Protein AF-A0A2H1J830-F1 (afdb_monomer)

Structure (mmCIF, N/CA/C/O backbone):
data_AF-A0A2H1J830-F1
#
_entry.id   AF-A0A2H1J830-F1
#
loop_
_atom_site.group_PDB
_atom_site.id
_atom_site.type_symbol
_atom_site.label_atom_id
_atom_site.label_alt_id
_atom_site.label_comp_id
_atom_site.label_asym_id
_atom_site.label_entity_id
_atom_site.label_seq_id
_atom_site.pdbx_PDB_ins_code
_atom_site.Cartn_x
_atom_site.Cartn_y
_atom_site.Cartn_z
_atom_site.occupancy
_atom_site.B_iso_or_equiv
_atom_site.auth_seq_id
_atom_site.auth_comp_id
_atom_site.auth_asym_id
_atom_site.auth_atom_id
_atom_site.pdbx_PDB_model_num
ATOM 1 N N . MET A 1 1 ? -60.903 38.587 -33.618 1.00 48.78 1 MET A N 1
ATOM 2 C CA . MET A 1 1 ? -59.742 38.042 -34.354 1.00 48.78 1 MET A CA 1
ATOM 3 C C . MET A 1 1 ? -58.630 37.783 -33.353 1.00 48.78 1 MET A C 1
ATOM 5 O O . MET A 1 1 ? -57.903 38.693 -32.991 1.00 48.78 1 MET A O 1
ATOM 9 N N . SER A 1 2 ? -58.597 36.567 -32.819 1.00 48.50 2 SER A N 1
ATOM 10 C CA . SER A 1 2 ? -57.636 36.080 -31.831 1.00 48.50 2 SER A CA 1
ATOM 11 C C . SER A 1 2 ? -56.637 35.179 -32.550 1.00 48.50 2 SER A C 1
ATOM 13 O O . SER A 1 2 ? -56.904 34.003 -32.787 1.00 48.50 2 SER A O 1
ATOM 15 N N . THR A 1 3 ? -55.502 35.742 -32.954 1.00 53.22 3 THR A N 1
ATOM 16 C CA . THR A 1 3 ? -54.427 34.971 -33.580 1.00 53.22 3 THR A CA 1
ATOM 17 C C . THR A 1 3 ? -53.672 34.229 -32.483 1.00 53.22 3 THR A C 1
ATOM 19 O O . THR A 1 3 ? -52.962 34.834 -31.683 1.00 53.22 3 THR A O 1
ATOM 22 N N . GLN A 1 4 ? -53.879 32.914 -32.415 1.00 56.53 4 GLN A N 1
ATOM 23 C CA . GLN A 1 4 ? -53.114 32.015 -31.563 1.00 56.53 4 GLN A CA 1
ATOM 24 C C . GLN A 1 4 ? -51.634 32.063 -31.945 1.00 56.53 4 GLN A C 1
ATOM 26 O O . GLN A 1 4 ? -51.225 31.560 -32.989 1.00 56.53 4 GLN A O 1
ATOM 31 N N . GLN A 1 5 ? -50.829 32.652 -31.070 1.00 60.09 5 GLN A N 1
ATOM 32 C CA . GLN A 1 5 ? -49.380 32.612 -31.142 1.00 60.09 5 GLN A CA 1
ATOM 33 C C . GLN A 1 5 ? -48.922 31.271 -30.553 1.00 60.09 5 GLN A C 1
ATOM 35 O O . GLN A 1 5 ? -48.669 31.146 -29.357 1.00 60.09 5 GLN A O 1
ATOM 40 N N . GLN A 1 6 ? -48.900 30.236 -31.398 1.00 58.84 6 GLN A N 1
ATOM 41 C CA . GLN A 1 6 ? -48.243 28.966 -31.101 1.00 58.84 6 GLN A CA 1
ATOM 42 C C . GLN A 1 6 ? -46.755 29.235 -30.855 1.00 58.84 6 GLN A C 1
ATOM 44 O O . GLN A 1 6 ? -45.995 29.491 -31.789 1.00 58.84 6 GL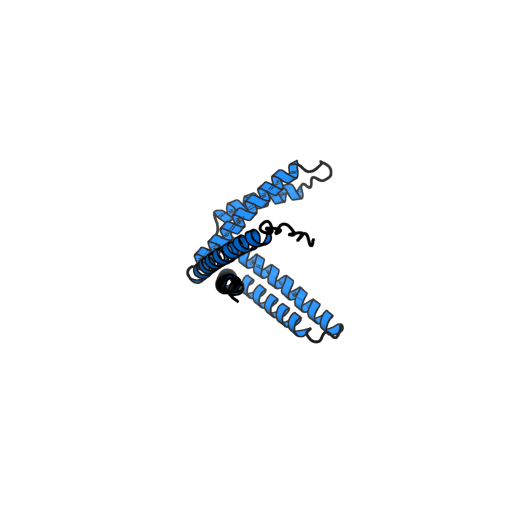N A O 1
ATOM 49 N N . SER A 1 7 ? -46.339 29.176 -29.591 1.00 62.81 7 SER A N 1
ATOM 50 C CA . SER A 1 7 ? -44.928 29.060 -29.231 1.00 62.81 7 SER A CA 1
ATOM 51 C C . SER A 1 7 ? -44.361 27.816 -29.928 1.00 62.81 7 SER A C 1
ATOM 53 O O . SER A 1 7 ? -44.904 26.726 -29.717 1.00 62.81 7 SER A O 1
ATOM 55 N N . PRO A 1 8 ? -43.309 27.940 -30.761 1.00 59.53 8 PRO A N 1
ATOM 56 C CA . PRO A 1 8 ? -42.671 26.787 -31.374 1.00 59.53 8 PRO A CA 1
ATOM 57 C C . PRO A 1 8 ? -42.219 25.873 -30.243 1.00 59.53 8 PRO A C 1
ATOM 59 O O . PRO A 1 8 ? -41.488 26.311 -29.352 1.00 59.53 8 PRO A O 1
ATOM 62 N N . GLY A 1 9 ? -42.706 24.632 -30.238 1.00 61.09 9 GLY A N 1
ATOM 63 C CA . GLY A 1 9 ? -42.293 23.643 -29.256 1.00 61.09 9 GLY A CA 1
ATOM 64 C C . GLY A 1 9 ? -40.774 23.565 -29.269 1.00 61.09 9 GLY A C 1
ATOM 65 O O . GLY A 1 9 ? -40.193 23.107 -30.252 1.00 61.09 9 GLY A O 1
ATOM 66 N N . LEU A 1 10 ? -40.135 24.048 -28.199 1.00 63.81 10 LEU A N 1
ATOM 67 C CA . LEU A 1 10 ? -38.728 23.786 -27.942 1.00 63.81 10 LEU A CA 1
ATOM 68 C C . LEU A 1 10 ? -38.603 22.271 -27.779 1.00 63.81 10 LEU A C 1
ATOM 70 O O . LEU A 1 10 ? -38.737 21.737 -26.679 1.00 63.81 10 LEU A O 1
ATOM 74 N N . GLY A 1 11 ? -38.381 21.570 -28.890 1.00 62.75 11 GLY A N 1
ATOM 75 C CA . GLY A 1 11 ? -37.832 20.228 -28.895 1.00 62.75 11 GLY A CA 1
ATOM 76 C C . GLY A 1 11 ? -36.469 20.332 -28.236 1.00 62.75 11 GLY A C 1
ATOM 77 O O . GLY A 1 11 ? -35.488 20.675 -28.891 1.00 62.75 11 GLY A O 1
ATOM 78 N N . ALA A 1 12 ? -36.445 20.164 -26.914 1.00 64.69 12 ALA A N 1
ATOM 79 C CA . ALA A 1 12 ? -35.250 20.287 -26.107 1.00 64.69 12 ALA A CA 1
ATOM 80 C C . ALA A 1 12 ? -34.194 19.351 -26.696 1.00 64.69 12 ALA A C 1
ATOM 82 O O . ALA A 1 12 ? -34.364 18.130 -26.682 1.00 64.69 12 ALA A O 1
ATOM 83 N N . ALA A 1 13 ? -33.129 19.929 -27.256 1.00 69.38 13 ALA A N 1
ATOM 84 C CA . ALA A 1 13 ? -31.962 19.162 -27.655 1.00 69.38 13 ALA A CA 1
ATOM 85 C C . ALA A 1 13 ? -31.572 18.264 -26.464 1.00 69.38 13 ALA A C 1
ATOM 87 O O . ALA A 1 13 ? -31.526 18.777 -25.339 1.00 69.38 13 ALA A O 1
ATOM 88 N N . PRO A 1 14 ? -31.352 16.949 -26.663 1.00 65.75 14 PRO A N 1
ATOM 89 C CA . PRO A 1 14 ? -31.083 16.028 -25.568 1.00 65.75 14 PRO A CA 1
ATOM 90 C C . PRO A 1 14 ? -29.958 16.580 -24.699 1.00 65.75 14 PRO A C 1
ATOM 92 O O . PRO A 1 14 ? -28.838 16.786 -25.171 1.00 65.75 14 PRO A O 1
ATOM 95 N N . LEU A 1 15 ? -30.270 16.880 -23.442 1.00 70.00 15 LEU A N 1
ATOM 96 C CA . LEU A 1 15 ? -29.319 17.532 -22.561 1.00 70.00 15 LEU A CA 1
ATOM 97 C C . LEU A 1 15 ? -28.141 16.567 -22.284 1.00 70.00 15 LEU A C 1
ATOM 99 O O . LEU A 1 15 ? -28.365 15.376 -22.038 1.00 70.00 15 LEU A O 1
ATOM 103 N N . PRO A 1 16 ? -26.877 17.039 -22.299 1.00 73.75 16 PRO A N 1
ATOM 104 C CA . PRO A 1 16 ? -25.679 16.188 -22.213 1.00 73.75 16 PRO A CA 1
ATOM 105 C C . PRO A 1 16 ? -25.591 15.244 -20.997 1.00 73.75 16 PRO A C 1
ATOM 107 O O . PRO A 1 16 ? -24.795 14.303 -21.005 1.00 73.75 16 PRO A O 1
ATOM 110 N N . TYR A 1 17 ? -26.407 15.441 -19.954 1.00 70.19 17 TYR A N 1
ATOM 111 C CA . TYR A 1 17 ? -26.414 14.593 -18.756 1.00 70.19 17 TYR A CA 1
ATOM 112 C C . TYR A 1 17 ? -26.837 13.139 -19.031 1.00 70.19 17 TYR A C 1
ATOM 114 O O . TYR A 1 17 ? -26.420 12.232 -18.308 1.00 70.19 17 TYR A O 1
ATOM 122 N N . ASP A 1 18 ? -27.633 12.877 -20.072 1.00 73.12 18 ASP A N 1
ATOM 123 C CA . ASP A 1 18 ? -28.115 11.523 -20.375 1.00 73.12 18 ASP A CA 1
ATOM 124 C C . ASP A 1 18 ? -27.007 10.609 -20.917 1.00 73.12 18 ASP A C 1
ATOM 126 O O . ASP A 1 18 ? -26.991 9.405 -20.638 1.00 73.12 18 ASP A O 1
ATOM 130 N N . GLN A 1 19 ? -26.061 11.187 -21.660 1.00 74.31 19 GLN A N 1
ATOM 131 C CA . GLN A 1 19 ? -24.865 10.503 -22.159 1.00 74.31 19 GLN A CA 1
ATOM 132 C C . GLN A 1 19 ? -23.916 10.181 -20.994 1.00 74.31 19 GLN A C 1
ATOM 134 O O . GLN A 1 19 ? -23.480 9.038 -20.843 1.00 74.31 19 GLN A O 1
ATOM 139 N N . LEU A 1 20 ? -23.688 11.157 -20.105 1.00 73.62 20 LEU A N 1
ATOM 140 C CA . LEU A 1 20 ? -22.841 11.009 -18.915 1.00 73.62 20 LEU A CA 1
ATOM 141 C C . LEU A 1 20 ? -23.379 9.939 -17.956 1.00 73.62 20 LEU A C 1
ATOM 143 O O . LEU A 1 20 ? -22.626 9.094 -17.476 1.00 73.62 20 LEU A O 1
ATOM 147 N N . ARG A 1 21 ? -24.699 9.900 -17.733 1.00 75.44 21 ARG A N 1
ATOM 148 C CA . ARG A 1 21 ? -25.339 8.905 -16.857 1.00 75.44 21 ARG A CA 1
ATOM 149 C C . ARG A 1 21 ? -25.277 7.485 -17.425 1.00 75.44 21 ARG A C 1
ATOM 151 O O . ARG A 1 21 ? -25.124 6.532 -16.662 1.00 75.44 21 ARG A O 1
ATOM 158 N N . LYS A 1 22 ? -25.400 7.311 -18.748 1.00 77.62 22 LYS A N 1
ATOM 159 C CA . LYS A 1 22 ? -25.246 5.995 -19.399 1.00 77.62 22 LYS A CA 1
ATOM 160 C C . LYS A 1 22 ? -23.805 5.494 -19.303 1.00 77.62 22 LYS A C 1
ATOM 162 O O . LYS A 1 22 ? -23.612 4.343 -18.922 1.00 77.62 22 LYS A O 1
ATOM 167 N N . GLY A 1 23 ? -22.826 6.357 -19.586 1.00 80.06 23 GLY A N 1
ATOM 168 C CA . GLY A 1 23 ? -21.402 6.037 -19.458 1.00 80.06 23 GLY A CA 1
ATOM 169 C C . GLY A 1 23 ? -21.024 5.656 -18.027 1.00 80.06 23 GLY A C 1
ATOM 170 O O . GLY A 1 23 ? -20.481 4.577 -17.808 1.00 80.06 23 GLY A O 1
ATOM 171 N N . ALA A 1 24 ? -21.422 6.475 -17.048 1.00 80.19 24 ALA A N 1
ATOM 172 C CA . ALA A 1 24 ? -21.185 6.209 -15.629 1.00 80.19 24 ALA A CA 1
ATOM 173 C C . ALA A 1 24 ? -21.819 4.889 -15.163 1.00 80.19 24 ALA A C 1
ATOM 175 O O . ALA A 1 24 ? -21.212 4.131 -14.414 1.00 80.19 24 ALA A O 1
ATOM 176 N N . ARG A 1 25 ? -23.026 4.565 -15.642 1.00 81.31 25 ARG A N 1
ATOM 177 C CA . ARG A 1 25 ? -23.685 3.292 -15.327 1.00 81.31 25 ARG A CA 1
ATOM 178 C C . ARG A 1 25 ? -22.918 2.091 -15.869 1.00 81.31 25 ARG A C 1
ATOM 180 O O . ARG A 1 25 ? -22.748 1.116 -15.143 1.00 81.31 25 ARG A O 1
ATOM 187 N N . THR A 1 26 ? -22.524 2.127 -17.139 1.00 84.69 26 THR A N 1
ATOM 188 C CA . THR A 1 26 ? -21.777 1.020 -17.746 1.00 84.69 26 THR A CA 1
ATOM 189 C C . THR A 1 26 ? -20.423 0.863 -17.067 1.00 84.69 26 THR A C 1
ATOM 191 O O . THR A 1 26 ? -20.050 -0.260 -16.746 1.00 84.69 26 THR A O 1
ATOM 194 N N . ALA A 1 27 ? -19.745 1.976 -16.771 1.00 86.31 27 ALA A N 1
ATOM 195 C CA . ALA A 1 27 ? -18.493 1.974 -16.027 1.00 86.31 27 ALA A CA 1
ATOM 196 C C . ALA A 1 27 ? -18.653 1.294 -14.661 1.00 86.31 27 ALA A C 1
ATOM 198 O O . ALA A 1 27 ? -17.907 0.370 -14.380 1.00 86.31 27 ALA A O 1
ATOM 199 N N . LEU A 1 28 ? -19.677 1.647 -13.874 1.00 84.06 28 LEU A N 1
ATOM 200 C CA . LEU A 1 28 ? -19.910 1.056 -12.548 1.00 84.06 28 LEU A CA 1
ATOM 201 C C . LEU A 1 28 ? -20.215 -0.446 -12.589 1.00 84.06 28 LEU A C 1
ATOM 203 O O . LEU A 1 28 ? -19.758 -1.193 -11.735 1.00 84.06 28 LEU A O 1
ATOM 207 N N . ILE A 1 29 ? -20.978 -0.917 -13.580 1.00 86.62 29 ILE A N 1
ATOM 208 C CA . ILE A 1 29 ? -21.272 -2.355 -13.695 1.00 86.62 29 ILE A CA 1
ATOM 209 C C . ILE A 1 29 ? -20.019 -3.127 -14.125 1.00 86.62 29 ILE A C 1
ATOM 211 O O . ILE A 1 29 ? -19.742 -4.188 -13.573 1.00 86.62 29 ILE A O 1
ATOM 215 N N . VAL A 1 30 ? -19.265 -2.610 -15.100 1.00 90.81 30 VAL A N 1
ATOM 216 C CA . VAL A 1 30 ? -18.024 -3.243 -15.568 1.00 90.81 30 VAL A CA 1
ATOM 217 C C . VAL A 1 30 ? -16.979 -3.248 -14.455 1.00 90.81 30 VAL A C 1
ATOM 219 O O . VAL A 1 30 ? -16.401 -4.296 -14.182 1.00 90.81 30 VAL A O 1
ATOM 222 N N . GLN A 1 31 ? -16.785 -2.115 -13.781 1.00 90.38 31 GLN A N 1
ATOM 223 C CA . GLN A 1 31 ? -15.874 -1.974 -12.648 1.00 90.38 31 GLN A CA 1
ATOM 224 C C . GLN A 1 31 ? -16.255 -2.933 -11.518 1.00 90.38 31 GLN A C 1
ATOM 226 O O . GLN A 1 31 ? -15.391 -3.675 -11.060 1.00 90.38 31 GLN A O 1
ATOM 231 N N . GLY A 1 32 ? -17.545 -3.046 -11.186 1.00 90.44 32 GLY A N 1
ATOM 232 C CA . GLY A 1 32 ? -17.989 -3.936 -10.119 1.00 90.44 32 GLY A CA 1
ATOM 233 C C . GLY A 1 32 ? -17.769 -5.414 -10.440 1.00 90.44 32 GLY A C 1
ATOM 234 O O . GLY A 1 32 ? -17.313 -6.174 -9.587 1.00 90.44 32 GLY A O 1
ATOM 235 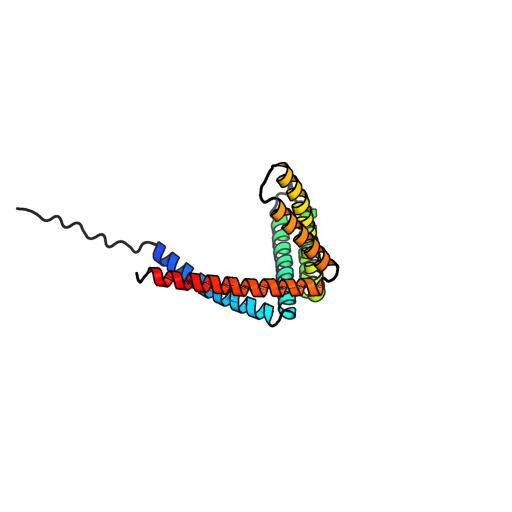N N . VAL A 1 33 ? -18.009 -5.830 -11.690 1.00 92.75 33 VAL A N 1
ATOM 236 C CA . VAL A 1 33 ? -17.698 -7.199 -12.139 1.00 92.75 33 VAL A CA 1
ATOM 237 C C . VAL A 1 33 ? -16.189 -7.454 -12.109 1.00 92.75 33 VAL A C 1
ATOM 239 O O . VAL A 1 33 ? -15.764 -8.487 -11.596 1.00 92.75 33 VAL A O 1
ATOM 242 N N . LEU A 1 34 ? -15.373 -6.523 -12.612 1.00 93.25 34 LEU A N 1
ATOM 243 C CA . LEU A 1 34 ? -13.911 -6.635 -12.568 1.00 93.25 34 LEU A CA 1
ATOM 244 C C . LEU A 1 34 ? -13.390 -6.715 -11.127 1.00 93.25 34 LEU A C 1
ATOM 246 O O . LEU A 1 34 ? -12.530 -7.546 -10.840 1.00 93.25 34 LEU A O 1
ATOM 250 N N . SER A 1 35 ? -13.931 -5.892 -10.228 1.00 89.81 35 SER A N 1
ATOM 251 C CA . SER A 1 35 ? -13.561 -5.848 -8.812 1.00 89.81 35 SER A CA 1
ATOM 252 C C . SER A 1 35 ? -13.906 -7.163 -8.106 1.00 89.81 35 SER A C 1
ATOM 254 O O . SER A 1 35 ? -13.058 -7.730 -7.420 1.00 89.81 35 SER A O 1
ATOM 256 N N . ILE A 1 36 ? -15.084 -7.744 -8.376 1.00 92.50 36 ILE A N 1
ATOM 257 C CA . ILE A 1 36 ? -15.449 -9.076 -7.864 1.00 92.50 36 ILE A CA 1
ATOM 258 C C . ILE A 1 36 ? -14.503 -10.151 -8.395 1.00 92.50 36 ILE A C 1
ATOM 260 O O . ILE A 1 36 ? -14.026 -10.969 -7.613 1.00 92.50 36 ILE A O 1
ATOM 264 N N . LEU A 1 37 ? -14.215 -10.170 -9.701 1.00 94.75 37 LEU A N 1
ATOM 265 C CA . LEU A 1 37 ? -13.312 -11.166 -10.286 1.00 94.75 37 LEU A CA 1
ATOM 266 C C . LEU A 1 37 ? -11.913 -11.081 -9.667 1.00 94.75 37 LEU A C 1
ATOM 268 O O . LEU A 1 37 ? -11.344 -12.109 -9.301 1.00 94.75 37 LEU A O 1
ATOM 272 N N . MET A 1 38 ? -11.387 -9.867 -9.493 1.00 91.56 38 MET A N 1
ATOM 273 C CA . MET A 1 38 ? -10.112 -9.638 -8.813 1.00 91.56 38 MET A CA 1
ATOM 274 C C . MET A 1 38 ? -10.162 -10.058 -7.343 1.00 91.56 38 MET A C 1
ATOM 276 O O . MET A 1 38 ? -9.253 -10.738 -6.870 1.00 91.56 38 MET A O 1
ATOM 280 N N . GLY A 1 39 ? -11.234 -9.721 -6.628 1.00 91.62 39 GLY A N 1
ATOM 281 C CA . GLY A 1 39 ? -11.411 -10.105 -5.234 1.00 91.62 39 GLY A CA 1
ATOM 282 C C . GLY A 1 39 ? -11.474 -11.622 -5.050 1.00 91.62 39 GLY A C 1
ATOM 283 O O . GLY A 1 39 ? -10.773 -12.176 -4.207 1.00 91.62 39 GLY A O 1
ATOM 284 N N . VAL A 1 40 ? -12.229 -12.320 -5.900 1.00 94.62 40 VAL A N 1
ATOM 285 C CA . VAL A 1 40 ? -12.289 -13.789 -5.920 1.00 94.62 40 VAL A CA 1
ATOM 286 C C . VAL A 1 40 ? -10.921 -14.388 -6.251 1.00 94.62 40 VAL A C 1
ATOM 288 O O . VAL A 1 40 ? -10.501 -15.333 -5.586 1.00 94.62 40 VAL A O 1
ATOM 291 N N . LEU A 1 41 ? -10.186 -13.821 -7.212 1.00 94.56 41 LEU A N 1
ATOM 292 C CA . LEU A 1 41 ? -8.829 -14.261 -7.543 1.00 94.56 41 LEU A CA 1
ATOM 293 C C . LEU A 1 41 ? -7.888 -14.157 -6.330 1.00 94.56 41 LEU A C 1
ATOM 295 O O . LEU A 1 41 ? -7.155 -15.101 -6.044 1.00 94.56 41 LEU A O 1
ATOM 299 N N . PHE A 1 42 ? -7.956 -13.051 -5.582 1.00 93.88 42 PHE A N 1
ATOM 300 C CA . PHE A 1 42 ? -7.141 -12.818 -4.383 1.00 93.88 42 PHE A CA 1
ATOM 301 C C . PHE A 1 42 ? -7.468 -13.796 -3.252 1.00 93.88 42 PHE A C 1
ATOM 303 O O . PHE A 1 42 ? -6.577 -14.204 -2.508 1.00 93.88 42 PHE A O 1
ATOM 310 N N . LEU A 1 43 ? -8.733 -14.198 -3.131 1.00 94.44 43 LEU A N 1
ATOM 311 C CA . LEU A 1 43 ? -9.179 -15.146 -2.112 1.00 94.44 43 LEU A CA 1
ATOM 312 C C . LEU A 1 43 ? -8.811 -16.592 -2.453 1.00 94.44 43 LEU A C 1
ATOM 314 O O . LEU A 1 43 ? -8.358 -17.327 -1.576 1.00 94.44 43 LEU A O 1
ATOM 318 N N . LEU A 1 44 ? -8.990 -16.995 -3.712 1.00 96.44 44 LEU A N 1
ATOM 319 C CA . LEU A 1 44 ? -8.741 -18.367 -4.157 1.00 96.44 44 LEU A CA 1
ATOM 320 C C . LEU A 1 44 ? -7.254 -18.655 -4.375 1.00 96.44 44 LEU A C 1
ATOM 322 O O . LEU A 1 44 ? -6.808 -19.779 -4.154 1.00 96.44 44 LEU A O 1
ATOM 326 N N . MET A 1 45 ? -6.483 -17.657 -4.812 1.00 95.56 45 MET A N 1
ATOM 327 C CA . MET A 1 45 ? -5.066 -17.813 -5.148 1.00 95.56 45 MET A CA 1
ATOM 328 C C . MET A 1 45 ? -4.193 -16.740 -4.476 1.00 95.56 45 MET A C 1
ATOM 330 O O . MET A 1 45 ? -3.490 -15.996 -5.163 1.00 95.56 45 MET A O 1
ATOM 334 N N . PRO A 1 46 ? -4.154 -16.677 -3.132 1.00 93.56 46 PRO A N 1
ATOM 335 C CA . PRO A 1 46 ? -3.503 -15.582 -2.411 1.00 93.56 46 PRO A CA 1
ATOM 336 C C . PRO A 1 46 ? -1.995 -15.490 -2.684 1.00 93.56 46 PRO A C 1
ATOM 338 O O . PRO A 1 46 ? -1.454 -14.392 -2.789 1.00 93.56 46 PRO A O 1
ATOM 341 N N . MET A 1 47 ? -1.314 -16.626 -2.875 1.00 93.12 47 MET A N 1
ATOM 342 C CA . MET A 1 47 ? 0.112 -16.642 -3.229 1.00 93.12 47 MET A CA 1
ATOM 343 C C . MET A 1 47 ? 0.367 -16.068 -4.628 1.00 93.12 47 MET A C 1
ATOM 345 O O . MET A 1 47 ? 1.283 -15.268 -4.807 1.00 93.12 47 MET A O 1
ATOM 349 N N . ALA A 1 48 ? -0.452 -16.440 -5.617 1.00 94.25 48 ALA A N 1
ATOM 350 C CA . ALA A 1 48 ? -0.318 -15.912 -6.972 1.00 94.25 48 ALA A CA 1
ATOM 351 C C . ALA A 1 48 ? -0.615 -14.408 -6.992 1.00 94.25 48 ALA A C 1
ATOM 353 O O . ALA A 1 48 ? 0.159 -13.635 -7.549 1.00 94.25 48 ALA A O 1
ATOM 354 N N . SER A 1 49 ? -1.680 -13.978 -6.312 1.00 94.62 49 SER A N 1
ATOM 355 C CA . SER A 1 49 ? -2.038 -12.565 -6.182 1.00 94.62 49 SER A CA 1
ATOM 356 C C . SER A 1 49 ? -0.962 -11.743 -5.477 1.00 94.62 49 SER A C 1
ATOM 358 O O . SER A 1 49 ? -0.671 -10.636 -5.924 1.00 94.62 49 SER A O 1
ATOM 360 N N . ALA A 1 50 ? -0.306 -12.281 -4.445 1.00 94.50 50 ALA A N 1
ATOM 361 C CA . ALA A 1 50 ? 0.832 -11.617 -3.810 1.00 94.50 50 ALA A CA 1
ATOM 362 C C . ALA A 1 50 ? 1.972 -11.353 -4.810 1.00 94.50 50 ALA A C 1
ATOM 364 O O . ALA A 1 50 ? 2.509 -10.245 -4.855 1.00 94.50 50 ALA A O 1
ATOM 365 N N . PHE A 1 51 ? 2.309 -12.334 -5.655 1.00 95.12 51 PHE A N 1
ATOM 366 C CA . PHE A 1 51 ? 3.318 -12.150 -6.702 1.00 95.12 51 PHE A CA 1
ATOM 367 C C . PHE A 1 51 ? 2.869 -11.181 -7.790 1.00 95.12 51 PHE A C 1
ATOM 369 O O . PHE A 1 51 ? 3.678 -10.378 -8.245 1.00 95.12 51 PHE A O 1
ATOM 376 N N . VAL A 1 52 ? 1.591 -11.195 -8.171 1.00 94.94 52 VAL A N 1
ATOM 377 C CA . VAL A 1 52 ? 1.036 -10.204 -9.101 1.00 94.94 52 VAL A CA 1
ATOM 378 C C . VAL A 1 52 ? 1.217 -8.799 -8.531 1.00 94.94 52 VAL A C 1
ATOM 380 O O . VAL A 1 52 ? 1.788 -7.949 -9.203 1.00 94.94 52 VAL A O 1
ATOM 383 N N . VAL A 1 53 ? 0.830 -8.557 -7.276 1.00 94.19 53 VAL A N 1
ATOM 384 C CA . VAL A 1 53 ? 1.024 -7.254 -6.617 1.00 94.19 53 VAL A CA 1
ATOM 385 C C . VAL A 1 53 ? 2.502 -6.851 -6.610 1.00 94.19 53 VAL A C 1
ATOM 387 O O . VAL A 1 53 ? 2.824 -5.711 -6.945 1.00 94.19 53 VAL A O 1
ATOM 390 N N . ALA A 1 54 ? 3.406 -7.782 -6.297 1.00 95.38 54 ALA A N 1
ATOM 391 C CA . ALA A 1 54 ? 4.844 -7.530 -6.319 1.00 95.38 54 ALA A CA 1
ATOM 392 C C . ALA A 1 54 ? 5.362 -7.148 -7.716 1.00 95.38 54 ALA A C 1
ATOM 394 O O . ALA A 1 54 ? 6.101 -6.175 -7.845 1.00 95.38 54 ALA A O 1
ATOM 395 N N . ILE A 1 55 ? 4.942 -7.860 -8.764 1.00 96.12 55 ILE A N 1
ATOM 396 C CA . ILE A 1 55 ? 5.337 -7.583 -10.153 1.00 96.12 55 ILE A CA 1
ATOM 397 C C . ILE A 1 55 ? 4.765 -6.246 -10.627 1.00 96.12 55 ILE A C 1
ATOM 399 O O . ILE A 1 55 ? 5.478 -5.464 -11.250 1.00 96.12 55 ILE A O 1
ATOM 403 N N . PHE A 1 56 ? 3.502 -5.947 -10.314 1.00 96.38 56 PHE A N 1
ATOM 404 C CA . PHE A 1 56 ? 2.885 -4.662 -10.647 1.00 96.38 56 PHE A CA 1
ATOM 405 C C . PHE A 1 56 ? 3.608 -3.501 -9.962 1.00 96.38 56 PHE A C 1
ATOM 407 O O . PHE A 1 56 ? 3.901 -2.494 -10.606 1.00 96.38 56 PHE A O 1
ATOM 414 N N . PHE A 1 57 ? 3.951 -3.651 -8.681 1.00 96.50 57 PHE A N 1
ATOM 415 C CA . PHE A 1 57 ? 4.747 -2.664 -7.957 1.00 96.50 57 PHE A CA 1
ATOM 416 C C . PHE A 1 57 ? 6.142 -2.496 -8.574 1.00 96.50 57 PHE A C 1
ATOM 418 O O . PHE A 1 57 ? 6.602 -1.376 -8.785 1.00 96.50 57 PHE A O 1
ATOM 425 N N . ALA A 1 58 ? 6.800 -3.598 -8.927 1.00 96.81 58 ALA A N 1
ATOM 426 C CA . ALA A 1 58 ? 8.105 -3.579 -9.570 1.00 96.81 58 ALA A CA 1
ATOM 427 C C . ALA A 1 58 ? 8.068 -2.881 -10.942 1.00 96.81 58 ALA A C 1
ATOM 429 O O . ALA A 1 58 ? 8.896 -2.016 -11.223 1.00 96.81 58 ALA A O 1
ATOM 430 N N . ALA A 1 59 ? 7.061 -3.176 -11.767 1.00 97.44 59 ALA A N 1
ATOM 431 C CA . ALA A 1 59 ? 6.834 -2.498 -13.039 1.00 97.44 59 ALA A CA 1
ATOM 432 C C . ALA A 1 59 ? 6.568 -0.997 -12.839 1.00 97.44 59 ALA A C 1
ATOM 434 O O . ALA A 1 59 ? 7.136 -0.167 -13.548 1.00 97.44 59 ALA A O 1
ATOM 435 N N . TRP A 1 60 ? 5.767 -0.635 -11.833 1.00 96.88 60 TRP A N 1
ATOM 436 C CA . TRP A 1 60 ? 5.528 0.757 -11.456 1.00 96.88 60 TRP A CA 1
ATOM 437 C C . TRP A 1 60 ? 6.824 1.480 -11.063 1.00 96.88 60 TRP A C 1
ATOM 439 O O . TRP A 1 60 ? 7.019 2.629 -11.468 1.00 96.88 60 TRP A O 1
ATOM 449 N N . LEU A 1 61 ? 7.732 0.829 -10.325 1.00 96.19 61 LEU A N 1
ATOM 450 C CA . LEU A 1 61 ? 9.052 1.386 -10.000 1.00 96.19 61 LEU A CA 1
ATOM 451 C C . LEU A 1 61 ? 9.890 1.640 -11.253 1.00 96.19 61 LEU A C 1
ATOM 453 O O . LEU A 1 61 ? 10.470 2.716 -11.379 1.00 96.19 61 LEU A O 1
ATOM 457 N N . VAL A 1 62 ? 9.911 0.696 -12.198 1.00 97.81 62 VAL A N 1
ATOM 458 C CA . VAL A 1 62 ? 10.621 0.871 -13.473 1.00 97.81 62 VAL A CA 1
ATOM 459 C C . VAL A 1 62 ? 10.048 2.055 -14.249 1.00 97.81 62 VAL A C 1
ATOM 461 O O . VAL A 1 62 ? 10.804 2.925 -14.676 1.00 97.81 62 VAL A O 1
ATOM 464 N N . VAL A 1 63 ? 8.722 2.137 -14.389 1.00 97.44 63 VAL A N 1
ATOM 465 C CA . VAL A 1 63 ? 8.061 3.239 -15.106 1.00 97.44 63 VAL A CA 1
ATOM 466 C C . VAL A 1 63 ? 8.363 4.583 -14.444 1.00 97.44 63 VAL A C 1
ATOM 468 O O . VAL A 1 63 ? 8.765 5.519 -15.133 1.00 97.44 63 VAL A O 1
ATOM 471 N N . ASN A 1 64 ? 8.241 4.689 -13.118 1.00 95.88 64 ASN A N 1
ATOM 472 C CA . ASN A 1 64 ? 8.572 5.929 -12.408 1.00 95.88 64 ASN A CA 1
ATOM 473 C C . ASN A 1 64 ? 10.048 6.288 -12.522 1.00 95.88 64 ASN A C 1
ATOM 475 O O . ASN A 1 64 ? 10.375 7.462 -12.683 1.00 95.88 64 ASN A O 1
ATOM 479 N N . GLY A 1 65 ? 10.935 5.299 -12.480 1.00 94.00 65 GLY A N 1
ATOM 480 C CA . GLY A 1 65 ? 12.357 5.505 -12.691 1.00 94.00 65 GLY A CA 1
ATOM 481 C C . GLY A 1 65 ? 12.661 6.053 -14.078 1.00 94.00 65 GLY A C 1
ATOM 482 O O . GLY A 1 65 ? 13.391 7.035 -14.195 1.00 94.00 65 GLY A O 1
ATOM 483 N N . ILE A 1 66 ? 12.036 5.497 -15.120 1.00 95.88 66 ILE A N 1
ATOM 484 C CA . ILE A 1 66 ? 12.165 5.981 -16.501 1.00 95.88 66 ILE A CA 1
ATOM 485 C C . ILE A 1 66 ? 11.629 7.411 -16.623 1.00 95.88 66 ILE A C 1
ATOM 487 O O . ILE A 1 66 ? 12.322 8.282 -17.146 1.00 95.88 66 ILE A O 1
ATOM 491 N N . VAL A 1 67 ? 10.425 7.685 -16.112 1.00 94.69 67 VAL A N 1
ATOM 492 C CA . VAL A 1 67 ? 9.827 9.030 -16.149 1.00 94.69 67 VAL A CA 1
ATOM 493 C C . VAL A 1 67 ? 10.700 10.033 -15.391 1.00 94.69 67 VAL A C 1
ATOM 495 O O . VAL A 1 67 ? 10.974 11.122 -15.896 1.00 94.69 67 VAL A O 1
ATOM 498 N N . SER A 1 68 ? 11.194 9.663 -14.208 1.00 90.94 68 SER A N 1
ATOM 499 C CA . SER A 1 68 ? 12.087 10.497 -13.403 1.00 90.94 68 SER A CA 1
ATOM 500 C C . SER A 1 68 ? 13.395 10.783 -14.143 1.00 90.94 68 SER A C 1
ATOM 502 O O . SER A 1 68 ? 13.807 11.942 -14.228 1.00 90.94 68 SER A O 1
ATOM 504 N N . LEU A 1 69 ? 13.987 9.767 -14.774 1.00 92.81 69 LEU A N 1
ATOM 505 C CA . LEU A 1 69 ? 15.198 9.892 -15.578 1.00 92.81 69 LEU A CA 1
ATOM 506 C C . LEU A 1 69 ? 14.997 10.841 -16.766 1.00 92.81 69 LEU A C 1
ATOM 508 O O . LEU A 1 69 ? 15.789 11.762 -16.949 1.00 92.81 69 LEU A O 1
ATOM 512 N N . ILE A 1 70 ? 13.908 10.683 -17.526 1.00 91.38 70 ILE A N 1
ATOM 513 C CA . ILE A 1 70 ? 13.564 11.575 -18.645 1.00 91.38 70 ILE A CA 1
ATOM 514 C C . ILE A 1 70 ? 13.350 13.009 -18.137 1.00 91.38 70 ILE A C 1
ATOM 516 O O . ILE A 1 70 ? 13.892 13.962 -18.701 1.00 91.38 70 ILE A O 1
ATOM 520 N N . SER A 1 71 ? 12.612 13.172 -17.035 1.00 86.00 71 SER A N 1
ATOM 521 C CA . SER A 1 71 ? 12.327 14.484 -16.443 1.00 86.00 71 SER A CA 1
ATOM 522 C C . SER A 1 71 ? 13.581 15.182 -15.909 1.00 86.00 71 SER A C 1
ATOM 524 O O . SER A 1 71 ? 13.628 16.408 -15.851 1.00 86.00 71 SER A O 1
ATOM 526 N N . HIS A 1 72 ? 14.616 14.435 -15.512 1.00 84.94 72 HIS A N 1
ATOM 527 C CA . HIS A 1 72 ? 15.873 15.008 -15.035 1.00 84.94 72 HIS A CA 1
ATOM 528 C C . HIS A 1 72 ? 16.571 15.827 -16.130 1.00 84.94 72 HIS A C 1
ATOM 530 O O . HIS A 1 72 ? 17.098 16.903 -15.853 1.00 84.94 72 HIS A O 1
ATOM 536 N N . PHE A 1 73 ? 16.517 15.370 -17.384 1.00 83.06 73 PHE A N 1
ATOM 537 C CA . PHE A 1 73 ? 17.144 16.072 -18.506 1.00 83.06 73 PHE A CA 1
ATOM 538 C C . PHE A 1 73 ? 16.359 17.300 -18.979 1.00 83.06 73 PHE A C 1
ATOM 540 O O . PHE A 1 73 ? 16.961 18.209 -19.549 1.00 83.06 73 PHE A O 1
ATOM 547 N N . GLN A 1 74 ? 15.058 17.362 -18.691 1.00 81.75 74 GLN A N 1
ATOM 548 C CA . GLN A 1 74 ? 14.201 18.509 -19.010 1.00 81.75 74 GLN A CA 1
ATOM 549 C C . GLN A 1 74 ? 14.286 19.640 -17.969 1.00 81.75 74 GLN A C 1
ATOM 551 O O . GLN A 1 74 ? 13.791 20.732 -18.225 1.00 81.75 74 GLN A O 1
ATOM 556 N N . ARG A 1 75 ? 14.914 19.409 -16.805 1.00 75.12 75 ARG A N 1
ATOM 557 C CA . ARG A 1 75 ? 15.121 20.447 -15.782 1.00 75.12 75 ARG A CA 1
ATOM 558 C C . ARG A 1 75 ? 16.280 21.375 -16.154 1.00 75.12 75 ARG A C 1
ATOM 560 O O . ARG A 1 75 ? 17.347 20.902 -16.573 1.00 75.12 75 ARG A O 1
ATOM 567 N N . ASP A 1 76 ? 16.083 22.672 -15.915 1.00 74.94 76 ASP A N 1
ATOM 568 C CA . ASP A 1 76 ? 17.130 23.694 -15.998 1.00 74.94 76 ASP A CA 1
ATOM 569 C C . ASP A 1 76 ? 18.342 23.303 -15.148 1.00 74.94 76 ASP A C 1
ATOM 571 O O . ASP A 1 76 ? 18.202 22.689 -14.087 1.00 74.94 76 ASP A O 1
ATOM 575 N N . LYS A 1 77 ? 19.550 23.655 -15.613 1.00 65.56 77 LYS A N 1
ATOM 576 C CA . LYS A 1 77 ? 20.823 23.242 -14.988 1.00 65.56 77 LYS A CA 1
ATOM 577 C C . LYS A 1 77 ? 20.898 23.583 -13.494 1.00 65.56 77 LYS A C 1
ATOM 579 O O . LYS A 1 77 ? 21.513 22.835 -12.744 1.00 65.56 77 LYS A O 1
ATOM 584 N N . GLU A 1 78 ? 20.235 24.657 -13.075 1.00 66.31 78 GLU A N 1
ATOM 585 C CA . GLU A 1 78 ? 20.192 25.146 -11.693 1.00 66.31 78 GLU A CA 1
ATOM 586 C C . GLU A 1 78 ? 19.324 24.278 -10.755 1.00 66.31 78 GLU A C 1
ATOM 588 O O . GLU A 1 78 ? 19.537 24.270 -9.549 1.00 66.31 78 GLU A O 1
ATOM 593 N N . HIS A 1 79 ? 18.408 23.466 -11.299 1.00 69.06 79 HIS A N 1
ATOM 594 C CA . HIS A 1 79 ? 17.513 22.576 -10.540 1.00 69.06 79 HIS A CA 1
ATOM 595 C C . HIS A 1 79 ? 17.833 21.081 -10.731 1.00 69.06 79 HIS A C 1
ATOM 597 O O . HIS A 1 79 ? 17.054 20.202 -10.337 1.00 69.06 79 HIS A O 1
ATOM 603 N N . ARG A 1 80 ? 18.977 20.751 -11.344 1.00 75.31 80 ARG A N 1
ATOM 604 C CA . ARG A 1 80 ? 19.423 19.362 -11.515 1.00 75.31 80 ARG A CA 1
ATOM 605 C C . ARG A 1 80 ? 20.071 18.849 -10.235 1.00 75.31 80 ARG A C 1
ATOM 607 O O . ARG A 1 80 ? 21.236 19.103 -9.960 1.00 75.31 80 ARG A O 1
ATOM 614 N N . SER A 1 81 ? 19.320 18.065 -9.469 1.00 83.69 81 SER A N 1
ATOM 615 C CA . SER A 1 81 ? 19.855 17.362 -8.301 1.00 83.69 81 SER A CA 1
ATOM 616 C C . SER A 1 81 ? 20.410 15.991 -8.693 1.00 83.69 81 SER A C 1
ATOM 618 O O . SER A 1 81 ? 19.673 15.142 -9.202 1.00 83.69 81 SER A O 1
ATOM 620 N N . ALA A 1 82 ? 21.697 15.753 -8.416 1.00 87.44 82 ALA A N 1
ATOM 621 C CA . ALA A 1 82 ? 22.349 14.454 -8.613 1.00 87.44 82 ALA A CA 1
ATOM 622 C C . ALA A 1 82 ? 21.633 13.322 -7.855 1.00 87.44 82 ALA A C 1
ATOM 624 O O . ALA A 1 82 ? 21.578 12.188 -8.328 1.00 87.44 82 ALA A O 1
ATOM 625 N N . TRP A 1 83 ? 21.003 13.646 -6.722 1.00 89.25 83 TRP A N 1
ATOM 626 C CA . TRP A 1 83 ? 20.210 12.699 -5.943 1.00 89.25 83 TRP A CA 1
ATOM 627 C C . TRP A 1 83 ? 19.023 12.136 -6.728 1.00 89.25 83 TRP A C 1
ATOM 629 O O . TRP A 1 83 ? 18.745 10.943 -6.663 1.00 89.25 83 TRP A O 1
ATOM 639 N N . VAL A 1 84 ? 18.351 12.972 -7.525 1.00 88.38 84 VAL A N 1
ATOM 640 C CA . VAL A 1 84 ? 17.199 12.552 -8.340 1.00 88.38 84 VAL A CA 1
ATOM 641 C C . VAL A 1 84 ? 17.633 11.583 -9.438 1.00 88.38 84 VAL A C 1
ATOM 643 O O . VAL A 1 84 ? 16.926 10.615 -9.706 1.00 88.38 84 VAL A O 1
ATOM 646 N N . LEU A 1 85 ? 18.805 11.808 -10.040 1.00 90.25 85 LEU A N 1
ATOM 647 C CA . LEU A 1 85 ? 19.361 10.911 -11.054 1.00 90.25 85 LEU A CA 1
ATOM 648 C C . LEU A 1 85 ? 19.698 9.540 -10.454 1.00 90.25 85 LEU A C 1
ATOM 650 O O . LEU A 1 85 ? 19.308 8.512 -11.005 1.00 90.25 85 LEU A O 1
ATOM 654 N N . VAL A 1 86 ? 20.375 9.527 -9.302 1.00 94.06 86 VAL A N 1
ATOM 655 C CA . VAL A 1 86 ? 20.705 8.289 -8.582 1.00 94.06 86 VAL A CA 1
ATOM 656 C C . VAL A 1 86 ? 19.433 7.548 -8.172 1.00 94.06 86 VAL A C 1
ATOM 658 O O . VAL A 1 86 ? 19.324 6.350 -8.420 1.00 94.06 86 VAL A O 1
ATOM 661 N N . ALA A 1 87 ? 18.441 8.250 -7.619 1.00 93.06 87 ALA A N 1
ATOM 662 C CA . ALA A 1 87 ? 17.159 7.660 -7.245 1.00 93.06 87 ALA A CA 1
ATOM 663 C C . ALA A 1 87 ? 16.414 7.069 -8.455 1.00 93.06 87 ALA A C 1
ATOM 665 O O . ALA A 1 87 ? 15.867 5.971 -8.358 1.00 93.06 87 ALA A O 1
ATOM 666 N N . ALA A 1 88 ? 16.436 7.750 -9.607 1.00 93.88 88 ALA A N 1
ATOM 667 C CA . ALA A 1 88 ? 15.841 7.247 -10.842 1.00 93.88 88 ALA A CA 1
ATOM 668 C C . ALA A 1 88 ? 16.509 5.939 -11.291 1.00 93.88 88 ALA A C 1
ATOM 670 O O . ALA A 1 88 ? 15.821 4.937 -11.477 1.00 93.88 88 ALA A O 1
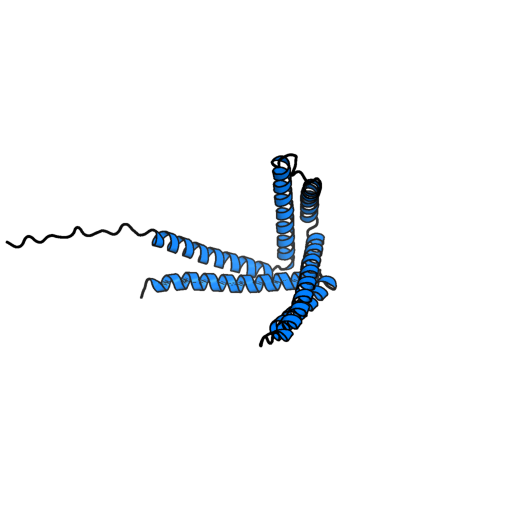ATOM 671 N N . ILE A 1 89 ? 17.842 5.907 -11.377 1.00 95.38 89 ILE A N 1
ATOM 672 C CA . ILE A 1 89 ? 18.586 4.702 -11.773 1.00 95.38 89 ILE A CA 1
ATOM 673 C C . ILE A 1 89 ? 18.333 3.558 -10.785 1.00 95.38 89 ILE A C 1
ATOM 675 O O . ILE A 1 89 ? 18.008 2.448 -11.205 1.00 95.38 89 ILE A O 1
ATOM 679 N N . LEU A 1 90 ? 18.416 3.828 -9.479 1.00 96.44 90 LEU A N 1
ATOM 680 C CA . LEU A 1 90 ? 18.152 2.825 -8.448 1.00 96.44 90 LEU A CA 1
ATOM 681 C C . LEU A 1 90 ? 16.737 2.262 -8.556 1.00 96.44 90 LEU A C 1
ATOM 683 O O . LEU A 1 90 ? 16.573 1.050 -8.486 1.00 96.44 90 LEU A O 1
ATOM 687 N N . SER A 1 91 ? 15.723 3.101 -8.777 1.00 94.38 91 SER A N 1
ATOM 688 C CA . SER A 1 91 ? 14.342 2.626 -8.911 1.00 94.38 91 SER A CA 1
ATOM 689 C C . SER A 1 91 ? 14.144 1.703 -10.120 1.00 94.38 91 SER A C 1
ATOM 691 O O . SER A 1 91 ? 13.437 0.704 -10.001 1.00 94.38 91 SER A O 1
ATOM 693 N N . ILE A 1 92 ? 14.832 1.963 -11.241 1.00 97.06 92 ILE A N 1
ATOM 694 C CA . ILE A 1 92 ? 14.822 1.079 -12.417 1.00 97.06 92 ILE A CA 1
ATOM 695 C C . ILE A 1 92 ? 15.495 -0.251 -12.080 1.00 97.06 92 ILE A C 1
ATOM 697 O O . ILE A 1 92 ? 14.910 -1.305 -12.307 1.00 97.06 92 ILE A O 1
ATOM 701 N N . VAL A 1 93 ? 16.706 -0.216 -11.519 1.00 97.56 93 VAL A N 1
ATOM 702 C CA . VAL A 1 93 ? 17.473 -1.429 -11.195 1.00 97.56 93 VAL A CA 1
ATOM 703 C C . VAL A 1 93 ? 16.726 -2.290 -10.178 1.00 97.56 93 VAL A C 1
ATOM 705 O O . VAL A 1 93 ? 16.548 -3.485 -10.398 1.00 97.56 93 VAL A O 1
ATOM 708 N N . VAL A 1 94 ? 16.232 -1.682 -9.097 1.00 97.12 94 VAL A N 1
ATOM 709 C CA . VAL A 1 94 ? 15.437 -2.368 -8.071 1.00 97.12 94 VAL A CA 1
ATOM 710 C C . VAL A 1 94 ? 14.155 -2.930 -8.675 1.00 97.12 94 VAL A C 1
ATOM 712 O O . VAL A 1 94 ? 13.831 -4.082 -8.411 1.00 97.12 94 VAL A O 1
ATOM 715 N N . GLY A 1 95 ? 13.457 -2.166 -9.519 1.00 96.31 95 GLY A N 1
ATOM 716 C CA . GLY A 1 95 ? 12.262 -2.638 -10.213 1.00 96.31 95 GLY A CA 1
ATOM 717 C C . GLY A 1 95 ? 12.538 -3.847 -11.114 1.00 96.31 95 GLY A C 1
ATOM 718 O O . GLY A 1 95 ? 11.810 -4.831 -11.057 1.00 96.31 95 GLY A O 1
ATOM 719 N N . ILE A 1 96 ? 13.628 -3.836 -11.885 1.00 97.38 96 ILE A N 1
ATOM 720 C CA . ILE A 1 96 ? 14.023 -4.975 -12.728 1.00 97.38 96 ILE A CA 1
ATOM 721 C C . ILE A 1 96 ? 14.340 -6.202 -11.865 1.00 97.38 96 ILE A C 1
ATOM 723 O O . ILE A 1 96 ? 13.810 -7.280 -12.120 1.00 97.38 96 ILE A O 1
ATOM 727 N N . ILE A 1 97 ? 15.154 -6.047 -10.816 1.00 97.75 97 ILE A N 1
ATOM 728 C CA . ILE A 1 97 ? 15.484 -7.142 -9.890 1.00 97.75 97 ILE A CA 1
ATOM 729 C C . ILE A 1 97 ? 14.211 -7.706 -9.247 1.00 97.75 97 ILE A C 1
ATOM 731 O O . ILE A 1 97 ? 14.052 -8.922 -9.149 1.00 97.75 97 ILE A O 1
ATOM 735 N N . ALA A 1 98 ? 13.283 -6.835 -8.856 1.00 96.50 98 ALA A N 1
ATOM 736 C CA . ALA A 1 98 ? 12.032 -7.211 -8.215 1.00 96.50 98 ALA A CA 1
ATOM 737 C C . ALA A 1 98 ? 11.106 -8.042 -9.123 1.00 96.50 98 ALA A C 1
ATOM 739 O O . ALA A 1 98 ? 10.422 -8.940 -8.631 1.00 96.50 98 ALA A O 1
ATOM 740 N N . ILE A 1 99 ? 11.129 -7.807 -10.442 1.00 96.50 99 ILE A N 1
ATOM 741 C CA . ILE A 1 99 ? 10.395 -8.623 -11.426 1.00 96.50 99 ILE A CA 1
ATOM 742 C C . ILE A 1 99 ? 10.940 -10.057 -11.468 1.00 96.50 99 ILE A C 1
ATOM 744 O O . ILE A 1 99 ? 10.160 -11.006 -11.526 1.00 96.50 99 ILE A O 1
ATOM 748 N N . PHE A 1 100 ? 12.264 -10.229 -11.414 1.00 97.19 100 PHE A N 1
ATOM 749 C CA . PHE A 1 100 ? 12.895 -11.555 -11.447 1.00 97.19 100 PHE A CA 1
ATOM 750 C C . PHE A 1 100 ? 12.874 -12.272 -10.091 1.00 97.19 100 PHE A C 1
ATOM 752 O O . PHE A 1 100 ? 12.940 -13.499 -10.045 1.00 97.19 100 PHE A O 1
ATOM 759 N N . LEU A 1 101 ? 12.757 -11.524 -8.991 1.00 96.25 101 LEU A N 1
ATOM 760 C CA . LEU A 1 101 ? 12.727 -12.037 -7.620 1.00 96.25 101 LEU A CA 1
ATOM 761 C C . LEU A 1 101 ? 11.426 -11.614 -6.909 1.00 96.25 101 LEU A C 1
ATOM 763 O O . LEU A 1 101 ? 11.456 -10.833 -5.947 1.00 96.25 101 LEU A O 1
ATOM 767 N N . PRO A 1 102 ? 10.258 -12.127 -7.343 1.00 93.62 102 PRO A N 1
ATOM 768 C CA . PRO A 1 102 ? 8.971 -11.707 -6.794 1.00 93.62 102 PRO A CA 1
ATOM 769 C C . PRO A 1 102 ? 8.801 -12.111 -5.324 1.00 93.62 102 PRO A C 1
ATOM 771 O O . PRO A 1 102 ? 8.190 -11.371 -4.558 1.00 93.62 102 PRO A O 1
ATOM 774 N N . SER A 1 103 ? 9.388 -13.230 -4.887 1.00 94.06 103 SER A N 1
ATOM 775 C CA . SER A 1 103 ? 9.339 -13.678 -3.486 1.00 94.06 103 SER A CA 1
ATOM 776 C C . SER A 1 103 ? 10.008 -12.688 -2.527 1.00 94.06 103 SER A C 1
ATOM 778 O O . SER A 1 103 ? 9.409 -12.292 -1.527 1.00 94.06 103 SER A O 1
ATOM 780 N N . SER A 1 104 ? 11.216 -12.228 -2.857 1.00 95.38 104 SER A N 1
ATOM 781 C CA . SER A 1 104 ? 11.932 -11.208 -2.081 1.00 95.38 104 SER A CA 1
ATOM 782 C C . SER A 1 104 ? 11.206 -9.865 -2.102 1.00 95.38 104 SER A C 1
ATOM 784 O O . SER A 1 104 ? 11.225 -9.132 -1.116 1.00 95.38 104 SER A O 1
ATOM 786 N N . THR A 1 105 ? 10.522 -9.555 -3.204 1.00 96.00 105 THR A N 1
ATOM 787 C CA . THR A 1 105 ? 9.752 -8.317 -3.353 1.00 96.00 105 THR A CA 1
ATOM 788 C C . THR A 1 105 ? 8.501 -8.333 -2.485 1.00 96.00 105 THR A C 1
ATOM 790 O O . THR A 1 105 ? 8.220 -7.342 -1.820 1.00 96.00 105 THR A O 1
ATOM 793 N N . VAL A 1 106 ? 7.790 -9.463 -2.407 1.00 96.12 106 VAL A N 1
ATOM 794 C CA . VAL A 1 106 ? 6.686 -9.648 -1.450 1.00 96.12 106 VAL A CA 1
ATOM 795 C C . VAL A 1 106 ? 7.170 -9.426 -0.017 1.00 96.12 106 VAL A C 1
ATOM 797 O O . VAL A 1 106 ? 6.525 -8.705 0.740 1.00 96.12 106 VAL A O 1
ATOM 800 N N . LEU A 1 107 ? 8.327 -9.987 0.349 1.00 96.31 107 LEU A N 1
ATOM 801 C CA . LEU A 1 107 ? 8.908 -9.797 1.679 1.00 96.31 107 LEU A CA 1
ATOM 802 C C . LEU A 1 107 ? 9.234 -8.321 1.953 1.00 96.31 107 LEU A C 1
ATOM 804 O O . LEU A 1 107 ? 8.888 -7.792 3.007 1.00 96.31 107 LEU A O 1
ATOM 808 N N . ALA A 1 108 ? 9.864 -7.644 0.991 1.00 95.94 108 ALA A N 1
ATOM 809 C CA . ALA A 1 108 ? 10.199 -6.229 1.097 1.00 95.94 108 ALA A CA 1
ATOM 810 C C . ALA A 1 108 ? 8.942 -5.353 1.225 1.00 95.94 108 ALA A C 1
ATOM 812 O O . ALA A 1 108 ? 8.900 -4.464 2.072 1.00 95.94 108 ALA A O 1
ATOM 813 N N . LEU A 1 109 ? 7.902 -5.635 0.435 1.00 96.00 109 LEU A N 1
ATOM 814 C CA . LEU A 1 109 ? 6.612 -4.950 0.513 1.00 96.00 109 LEU A CA 1
ATOM 815 C C . LEU A 1 109 ? 5.930 -5.172 1.860 1.00 96.00 109 LEU A C 1
ATOM 817 O O . LEU A 1 109 ? 5.417 -4.221 2.441 1.00 96.00 109 LEU A O 1
ATOM 821 N N . ALA A 1 110 ? 5.957 -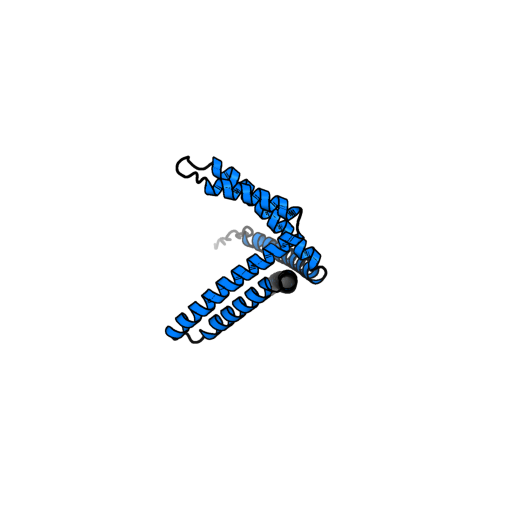6.396 2.384 1.00 96.25 110 ALA A N 1
ATOM 822 C CA . ALA A 1 110 ? 5.424 -6.699 3.704 1.00 96.25 110 ALA A CA 1
ATOM 823 C C . ALA A 1 110 ? 6.116 -5.863 4.788 1.00 96.25 110 ALA A C 1
ATOM 825 O O . ALA A 1 110 ? 5.457 -5.181 5.570 1.00 96.25 110 ALA A O 1
ATOM 826 N N . LEU A 1 111 ? 7.447 -5.844 4.794 1.00 96.62 111 LEU A N 1
ATOM 827 C CA . LEU A 1 111 ? 8.212 -5.062 5.763 1.00 96.62 111 LEU A CA 1
ATOM 828 C C . LEU A 1 111 ? 7.972 -3.557 5.607 1.00 96.62 111 LEU A C 1
ATOM 830 O O . LEU A 1 111 ? 7.837 -2.858 6.608 1.00 96.62 111 LEU A O 1
ATOM 834 N N . LEU A 1 112 ? 7.862 -3.063 4.371 1.00 96.06 112 LEU A N 1
ATOM 835 C CA . LEU A 1 112 ? 7.551 -1.663 4.084 1.00 96.06 112 LEU A CA 1
ATOM 836 C C . LEU A 1 112 ? 6.172 -1.272 4.637 1.00 96.06 112 LEU A C 1
ATOM 838 O O . LEU A 1 112 ? 6.047 -0.262 5.330 1.00 96.06 112 LEU A O 1
ATOM 842 N N . VAL A 1 113 ? 5.149 -2.091 4.376 1.00 95.19 113 VAL A N 1
ATOM 843 C CA . VAL A 1 113 ? 3.789 -1.888 4.897 1.00 95.19 113 VAL A CA 1
ATOM 844 C C . VAL A 1 113 ? 3.782 -1.951 6.424 1.00 95.19 113 VAL A C 1
ATOM 846 O O . VAL A 1 113 ? 3.177 -1.092 7.062 1.00 95.19 113 VAL A O 1
ATOM 849 N N . GLY A 1 114 ? 4.493 -2.908 7.021 1.00 96.31 114 GLY A N 1
ATOM 850 C CA . GLY A 1 114 ? 4.620 -3.040 8.471 1.00 96.31 114 GLY A CA 1
ATOM 851 C C . GLY A 1 114 ? 5.288 -1.838 9.131 1.00 96.31 114 GLY A C 1
ATOM 852 O O . GLY A 1 114 ? 4.766 -1.297 10.104 1.00 96.31 114 GLY A O 1
ATOM 853 N N . ALA A 1 115 ? 6.408 -1.377 8.574 1.00 96.56 115 ALA A N 1
ATOM 854 C CA . ALA A 1 115 ? 7.117 -0.199 9.060 1.00 96.56 115 ALA A CA 1
ATOM 855 C C . ALA A 1 115 ? 6.240 1.056 8.966 1.00 96.56 115 ALA A C 1
ATOM 857 O O . ALA A 1 115 ? 6.144 1.821 9.925 1.00 96.56 115 ALA A O 1
ATOM 858 N N . TRP A 1 116 ? 5.542 1.239 7.842 1.00 96.25 116 TRP A N 1
ATOM 859 C CA . TRP A 1 116 ? 4.599 2.341 7.676 1.00 96.25 116 TRP A CA 1
ATOM 860 C C . TRP A 1 116 ? 3.448 2.274 8.689 1.00 96.25 116 TRP A C 1
ATOM 862 O O . TRP A 1 116 ? 3.161 3.266 9.358 1.00 96.25 116 TRP A O 1
ATOM 872 N N . ALA A 1 117 ? 2.824 1.103 8.857 1.00 96.12 117 ALA A N 1
ATOM 873 C CA . ALA A 1 117 ? 1.749 0.888 9.825 1.00 96.12 117 ALA A CA 1
ATOM 874 C C . ALA A 1 117 ? 2.207 1.159 11.265 1.00 96.12 117 ALA A C 1
ATOM 876 O O . ALA A 1 117 ? 1.480 1.791 12.031 1.00 96.12 117 ALA A O 1
ATOM 877 N N . PHE A 1 118 ? 3.431 0.755 11.611 1.00 96.62 118 PHE A N 1
ATOM 878 C CA . PHE A 1 118 ? 4.035 1.040 12.907 1.00 96.62 118 PHE A CA 1
ATOM 879 C C . PHE A 1 118 ? 4.205 2.548 13.132 1.00 96.62 118 PHE A C 1
ATOM 881 O O . PHE A 1 118 ? 3.797 3.069 14.169 1.00 96.62 118 PHE A O 1
ATOM 888 N N . VAL A 1 119 ? 4.752 3.268 12.147 1.00 97.12 119 VAL A N 1
ATOM 889 C CA . VAL A 1 119 ? 4.943 4.725 12.222 1.00 97.12 119 VAL A CA 1
ATOM 890 C C . VAL A 1 119 ? 3.600 5.443 12.366 1.00 97.12 119 VAL A C 1
ATOM 892 O O . VAL A 1 119 ? 3.428 6.250 13.280 1.00 97.12 119 VAL A O 1
ATOM 895 N N . VAL A 1 120 ? 2.620 5.119 11.519 1.00 96.50 120 VAL A N 1
ATOM 896 C CA . VAL A 1 120 ? 1.269 5.697 11.595 1.00 96.50 120 VAL A CA 1
ATOM 897 C C . VAL A 1 120 ? 0.604 5.365 12.932 1.00 96.50 120 VAL A C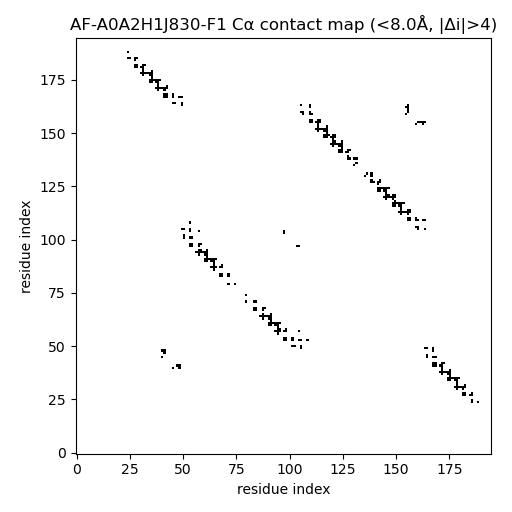 1
ATOM 899 O O . VAL A 1 120 ? -0.001 6.243 13.545 1.00 96.50 120 VAL A O 1
ATOM 902 N N . GLY A 1 121 ? 0.755 4.131 13.420 1.00 96.19 121 GLY A N 1
ATOM 903 C CA . GLY A 1 121 ? 0.254 3.700 14.721 1.00 96.19 121 GLY A CA 1
ATOM 904 C C . GLY A 1 121 ? 0.843 4.521 15.868 1.00 96.19 121 GLY A C 1
ATOM 905 O O . GLY A 1 121 ? 0.102 5.032 16.709 1.00 96.19 121 GLY A O 1
ATOM 906 N N . ALA A 1 122 ? 2.160 4.738 15.856 1.00 96.75 122 ALA A N 1
ATOM 907 C CA . ALA A 1 122 ? 2.856 5.549 16.851 1.00 96.75 122 ALA A CA 1
ATOM 908 C C . ALA A 1 122 ? 2.371 7.008 16.843 1.00 96.75 122 ALA A C 1
ATOM 910 O O . ALA A 1 122 ? 2.043 7.560 17.898 1.00 96.75 122 ALA A O 1
ATOM 911 N N . PHE A 1 123 ? 2.250 7.620 15.660 1.00 97.12 123 PHE A N 1
ATOM 912 C CA . PHE A 1 123 ? 1.706 8.973 15.525 1.00 97.12 123 PHE A CA 1
ATOM 913 C C . PHE A 1 123 ? 0.242 9.063 15.969 1.00 97.12 123 PHE A C 1
ATOM 915 O O . PHE A 1 123 ? -0.139 10.038 16.618 1.00 97.12 123 PHE A O 1
ATOM 922 N N . ALA A 1 124 ? -0.579 8.054 15.674 1.00 96.44 124 ALA A N 1
ATOM 923 C CA . ALA A 1 124 ? -1.973 8.014 16.099 1.00 96.44 124 ALA A CA 1
ATOM 924 C C . ALA A 1 124 ? -2.104 7.920 17.627 1.00 96.44 124 ALA A C 1
ATOM 926 O O . ALA A 1 124 ? -2.908 8.646 18.211 1.00 96.44 124 ALA A O 1
ATOM 927 N N . ILE A 1 125 ? -1.274 7.107 18.291 1.00 96.62 125 ILE A N 1
ATOM 928 C CA . ILE A 1 125 ? -1.216 7.043 19.760 1.00 96.62 125 ILE A CA 1
ATOM 929 C C . ILE A 1 125 ? -0.816 8.407 20.335 1.00 96.62 125 ILE A C 1
ATOM 931 O O . ILE A 1 125 ? -1.498 8.927 21.221 1.00 96.62 125 ILE A O 1
ATOM 935 N N . ALA A 1 126 ? 0.250 9.019 19.809 1.00 96.00 126 ALA A N 1
ATOM 936 C CA . ALA A 1 126 ? 0.702 10.336 20.255 1.00 96.00 126 ALA A CA 1
ATOM 937 C C . ALA A 1 126 ? -0.392 11.406 20.076 1.00 96.00 126 ALA A C 1
ATOM 939 O O . ALA A 1 126 ? -0.686 12.170 20.999 1.00 96.00 126 ALA A O 1
ATOM 940 N N . GLY A 1 127 ? -1.055 11.420 18.918 1.00 95.44 127 GLY A N 1
ATOM 941 C CA . GLY A 1 127 ? -2.161 12.328 18.624 1.00 95.44 127 GLY A CA 1
ATOM 942 C C . GLY A 1 127 ? -3.398 12.086 19.494 1.00 95.44 127 GLY A C 1
ATOM 943 O O . GLY A 1 127 ? -4.051 13.049 19.897 1.00 95.44 127 GLY A O 1
ATOM 944 N N . ALA A 1 128 ? -3.690 10.839 19.873 1.00 95.25 128 ALA A N 1
ATOM 945 C CA . ALA A 1 128 ? -4.823 10.512 20.739 1.00 95.25 128 ALA A CA 1
ATOM 946 C C . ALA A 1 128 ? -4.704 11.173 22.121 1.00 95.25 128 ALA A C 1
ATOM 948 O O . ALA A 1 128 ? -5.692 11.681 22.658 1.00 95.25 128 ALA A O 1
ATOM 949 N N . PHE A 1 129 ? -3.492 11.236 22.683 1.00 94.44 129 PHE A N 1
ATOM 950 C CA . PHE A 1 129 ? -3.250 11.951 23.939 1.00 94.44 129 PHE A CA 1
ATOM 951 C C . PHE A 1 129 ? -3.421 13.464 23.795 1.00 94.44 129 PHE A C 1
ATOM 953 O O . PHE A 1 129 ? -3.924 14.110 24.715 1.00 94.44 129 PHE A O 1
ATOM 960 N N . SER A 1 130 ? -3.068 14.030 22.642 1.00 94.25 130 SER A N 1
ATOM 961 C CA . SER A 1 130 ? -3.339 15.438 22.341 1.00 94.25 130 SER A CA 1
ATOM 962 C C . SER A 1 130 ? -4.844 15.712 22.245 1.00 94.25 130 SER A C 1
ATOM 964 O O . SER A 1 130 ? -5.327 16.660 22.859 1.00 94.25 130 SER A O 1
ATOM 966 N N . LEU A 1 131 ? -5.615 14.848 21.573 1.00 92.19 131 LEU A N 1
ATOM 967 C CA . LEU A 1 131 ? -7.081 14.952 21.504 1.00 92.19 131 LEU A CA 1
ATOM 968 C C . LEU A 1 131 ? -7.738 14.828 22.883 1.00 92.19 131 LEU A C 1
ATOM 970 O O . LEU A 1 131 ? -8.681 15.560 23.187 1.00 92.19 131 LEU A O 1
ATOM 974 N N . LYS A 1 132 ? -7.218 13.938 23.736 1.00 92.50 132 LYS A N 1
ATOM 975 C CA . LYS A 1 132 ? -7.679 13.792 25.121 1.00 92.50 132 LYS A CA 1
ATOM 976 C C . LYS A 1 132 ? -7.506 15.095 25.906 1.00 92.50 132 LYS A C 1
ATOM 978 O O . LYS A 1 132 ? -8.424 15.497 26.614 1.00 92.50 132 LYS A O 1
ATOM 983 N N . LYS A 1 133 ? -6.361 15.775 25.759 1.00 93.12 133 LYS A N 1
ATOM 984 C CA . LYS A 1 133 ? -6.097 17.074 26.410 1.00 93.12 133 LYS A CA 1
ATOM 985 C C . LYS A 1 133 ? -7.041 18.180 25.930 1.00 93.12 133 LYS A C 1
ATOM 987 O O . LYS A 1 133 ? -7.374 19.062 26.709 1.00 93.12 133 LYS A O 1
ATOM 992 N N . MET A 1 134 ? -7.501 18.110 24.681 1.00 93.38 134 MET A N 1
ATOM 993 C CA . MET A 1 134 ? -8.462 19.054 24.095 1.00 93.38 134 MET A CA 1
ATOM 994 C C . MET A 1 134 ? -9.931 18.738 24.439 1.00 93.38 134 MET A C 1
ATOM 996 O O . MET A 1 134 ? -10.834 19.379 23.910 1.00 93.38 134 MET A O 1
ATOM 1000 N N . GLY A 1 135 ? -10.201 17.745 25.296 1.00 91.69 135 GLY A N 1
ATOM 1001 C CA . GLY A 1 135 ? -11.564 17.391 25.712 1.00 91.69 135 GLY A CA 1
ATOM 1002 C C . GLY A 1 135 ? -12.389 16.663 24.644 1.00 91.69 135 GLY A C 1
ATOM 1003 O O . GLY A 1 135 ? -13.611 16.577 24.762 1.00 91.69 135 GLY A O 1
ATOM 1004 N N . ALA A 1 136 ? -11.759 16.120 23.595 1.00 92.44 136 ALA A N 1
ATOM 1005 C CA . ALA A 1 136 ? -12.471 15.424 22.528 1.00 92.44 136 ALA A CA 1
ATOM 1006 C C . ALA A 1 136 ? -13.129 14.131 23.043 1.00 92.44 136 ALA A C 1
ATOM 1008 O O . ALA A 1 136 ? -12.446 13.227 23.517 1.00 92.44 136 ALA A O 1
ATOM 1009 N N . LYS A 1 137 ? -14.451 13.988 22.883 1.00 89.75 137 LYS A N 1
ATOM 1010 C CA . LYS A 1 137 ? -15.232 12.839 23.394 1.00 89.75 137 LYS A CA 1
ATOM 1011 C C . LYS A 1 137 ? -14.771 11.471 22.860 1.00 89.75 137 LYS A C 1
ATOM 1013 O O . LYS A 1 137 ? -14.833 10.477 23.576 1.00 89.75 137 LYS A O 1
ATOM 1018 N N . HIS A 1 138 ? -14.288 11.418 21.618 1.00 93.44 138 HIS A N 1
ATOM 1019 C CA . HIS A 1 138 ? -13.928 10.174 20.921 1.00 93.44 138 HIS A CA 1
ATOM 1020 C C . HIS A 1 138 ? -12.409 9.960 20.794 1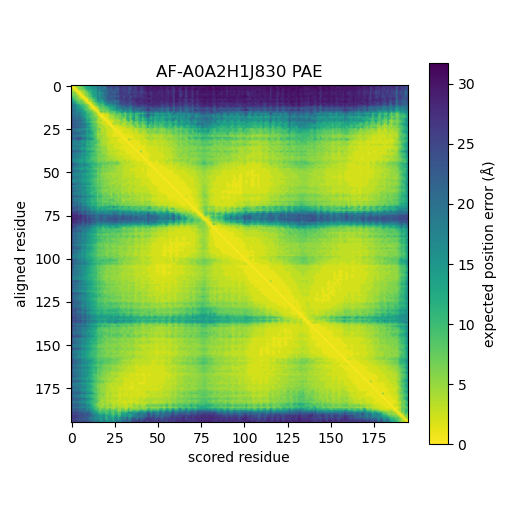.00 93.44 138 HIS A C 1
ATOM 1022 O O . HIS A 1 138 ? -11.963 9.229 19.914 1.00 93.44 138 HIS A O 1
ATOM 1028 N N . TRP A 1 139 ? -11.602 10.570 21.673 1.00 94.06 139 TRP A N 1
ATOM 1029 C CA . TRP A 1 139 ? -10.135 10.422 21.675 1.00 94.06 139 TRP A CA 1
ATOM 1030 C C . TRP A 1 139 ? -9.676 8.952 21.721 1.00 94.06 139 TRP A C 1
ATOM 1032 O O . TRP A 1 139 ? -8.655 8.591 21.136 1.00 94.06 139 TRP A O 1
ATOM 1042 N N . TRP A 1 140 ? -10.463 8.091 22.374 1.00 93.75 140 TRP A N 1
ATOM 1043 C CA . TRP A 1 140 ? -10.196 6.660 22.499 1.00 93.75 140 TRP A CA 1
ATOM 1044 C C . TRP A 1 140 ? -10.224 5.924 21.152 1.00 93.75 140 TRP A C 1
ATOM 1046 O O . TRP A 1 140 ? -9.486 4.959 20.987 1.00 93.75 140 TRP A O 1
ATOM 1056 N N . VAL A 1 141 ? -11.010 6.390 20.172 1.00 95.75 141 VAL A N 1
ATOM 1057 C CA . VAL A 1 141 ? -11.065 5.785 18.828 1.00 95.75 141 VAL A CA 1
ATOM 1058 C C . VAL A 1 141 ? -9.714 5.931 18.136 1.00 95.75 141 VAL A C 1
ATOM 1060 O O . VAL A 1 141 ? -9.198 4.977 17.558 1.00 95.75 141 VAL A O 1
ATOM 1063 N N . MET A 1 142 ? -9.101 7.112 18.253 1.00 94.12 142 MET A N 1
ATOM 1064 C CA . MET A 1 142 ? -7.769 7.366 17.707 1.00 94.12 142 MET A CA 1
ATOM 1065 C C . MET A 1 142 ? -6.699 6.537 18.427 1.00 94.12 142 MET A C 1
ATOM 1067 O O . MET A 1 142 ? -5.801 6.011 17.772 1.00 94.12 142 MET A O 1
ATOM 1071 N N . LEU A 1 143 ? -6.824 6.360 19.750 1.00 95.75 143 LEU A N 1
ATOM 1072 C CA . LEU A 1 143 ? -5.917 5.502 20.516 1.00 95.75 143 LEU A CA 1
ATOM 1073 C C . LEU A 1 143 ? -6.007 4.042 20.052 1.00 95.75 143 LEU A C 1
ATOM 1075 O O . LEU A 1 143 ? -4.977 3.432 19.781 1.00 95.75 143 LEU A O 1
ATOM 1079 N N . LEU A 1 144 ? -7.220 3.492 19.938 1.00 96.62 144 LEU A N 1
ATOM 1080 C CA . LEU A 1 144 ? -7.425 2.121 19.466 1.00 96.62 144 LEU A CA 1
ATOM 1081 C C . LEU A 1 144 ? -6.880 1.928 18.054 1.00 96.62 144 LEU A C 1
ATOM 1083 O O . LEU A 1 144 ? -6.179 0.951 17.812 1.00 96.62 144 LEU A O 1
ATOM 1087 N N . ASN A 1 145 ? -7.139 2.871 17.146 1.00 94.75 145 ASN A N 1
ATOM 1088 C CA . ASN A 1 145 ? -6.586 2.825 15.796 1.00 94.75 145 ASN A CA 1
ATOM 1089 C C . ASN A 1 145 ? -5.048 2.797 15.817 1.00 94.75 145 ASN A C 1
ATOM 1091 O O . ASN A 1 145 ? -4.423 2.027 15.091 1.00 94.75 145 ASN A O 1
ATOM 1095 N N . GLY A 1 146 ? -4.433 3.587 16.701 1.00 96.44 146 GLY A N 1
ATOM 1096 C CA . GLY A 1 146 ? -2.987 3.582 16.890 1.00 96.44 146 GLY A CA 1
ATOM 1097 C C . GLY A 1 146 ? -2.444 2.255 17.428 1.00 96.44 146 GLY A C 1
ATOM 1098 O O . GLY A 1 146 ? -1.467 1.734 16.893 1.00 96.44 146 GLY A O 1
ATOM 1099 N N . ILE A 1 147 ? -3.108 1.664 18.426 1.00 97.75 147 ILE A N 1
ATOM 1100 C CA . ILE A 1 147 ? -2.752 0.345 18.975 1.00 97.75 147 ILE A CA 1
ATOM 1101 C C . ILE A 1 147 ? -2.854 -0.737 17.895 1.00 97.75 147 ILE A C 1
ATOM 1103 O O . ILE A 1 147 ? -1.924 -1.525 17.734 1.00 97.75 147 ILE A O 1
ATOM 1107 N N . VAL A 1 148 ? -3.945 -0.751 17.123 1.00 96.94 148 VAL A N 1
ATOM 1108 C CA . VAL A 1 148 ? -4.113 -1.675 15.993 1.00 96.94 148 VAL A CA 1
ATOM 1109 C C . VAL A 1 148 ? -2.981 -1.489 14.982 1.00 96.94 148 VAL A C 1
ATOM 1111 O O . VAL A 1 148 ? -2.379 -2.477 14.574 1.00 96.94 148 VAL A O 1
ATOM 1114 N N . GLY A 1 149 ? -2.625 -0.247 14.640 1.00 95.50 149 GLY A N 1
ATOM 1115 C CA . GLY A 1 149 ? -1.506 0.053 13.741 1.00 95.50 149 GLY A CA 1
ATOM 1116 C C . GLY A 1 149 ? -0.164 -0.504 14.229 1.00 95.50 149 GLY A C 1
ATOM 1117 O O . GLY A 1 149 ? 0.560 -1.122 13.450 1.00 95.50 149 GLY A O 1
ATOM 1118 N N . ILE A 1 150 ? 0.142 -0.366 15.524 1.00 97.44 150 ILE A N 1
ATOM 1119 C CA . ILE A 1 150 ? 1.354 -0.942 16.130 1.00 97.44 150 ILE A CA 1
ATOM 1120 C C . ILE A 1 150 ? 1.339 -2.471 16.061 1.00 97.44 150 ILE A C 1
ATOM 1122 O O . ILE A 1 150 ? 2.335 -3.065 15.652 1.00 97.44 150 ILE A O 1
ATOM 1126 N N . ILE A 1 151 ? 0.223 -3.112 16.421 1.00 97.19 151 ILE A N 1
ATOM 1127 C CA . ILE A 1 151 ? 0.091 -4.576 16.376 1.00 97.19 151 ILE A CA 1
ATOM 1128 C C . ILE A 1 151 ? 0.286 -5.080 14.948 1.00 97.19 151 ILE A C 1
ATOM 1130 O O . ILE A 1 151 ? 1.070 -6.000 14.727 1.00 97.19 151 ILE A O 1
ATOM 1134 N N . VAL A 1 152 ? -0.384 -4.455 13.978 1.00 95.56 152 VAL A N 1
ATOM 1135 C CA . VAL A 1 152 ? -0.228 -4.782 12.559 1.00 95.56 152 VAL A CA 1
ATOM 1136 C C . VAL A 1 152 ? 1.235 -4.626 12.153 1.00 95.56 152 VAL A C 1
ATOM 1138 O O . VAL A 1 152 ? 1.815 -5.569 11.622 1.00 95.56 152 VAL A O 1
ATOM 1141 N N . GLY A 1 153 ? 1.871 -3.499 12.480 1.00 96.31 153 GLY A N 1
ATOM 1142 C CA . GLY A 1 153 ? 3.287 -3.277 12.193 1.00 96.31 153 GLY A CA 1
ATOM 1143 C C . GLY A 1 153 ? 4.197 -4.375 12.751 1.00 96.31 153 GLY A C 1
ATOM 1144 O O . GLY A 1 153 ? 5.037 -4.906 12.027 1.00 96.31 153 GLY A O 1
ATOM 1145 N N . ILE A 1 154 ? 3.981 -4.788 14.004 1.00 96.75 154 ILE A N 1
ATOM 1146 C CA . ILE A 1 154 ? 4.735 -5.877 14.641 1.00 96.75 154 ILE A CA 1
ATOM 1147 C C . ILE A 1 154 ? 4.503 -7.207 13.916 1.00 96.75 154 ILE A C 1
ATOM 1149 O O . ILE A 1 154 ? 5.465 -7.911 13.617 1.00 96.75 154 ILE A O 1
ATOM 1153 N N . VAL A 1 155 ? 3.254 -7.552 13.590 1.00 97.06 155 VAL A N 1
ATOM 1154 C CA . VAL A 1 155 ? 2.912 -8.799 12.881 1.00 97.06 155 VAL A CA 1
ATOM 1155 C C . VAL A 1 155 ? 3.598 -8.873 11.514 1.00 97.06 155 VAL A C 1
ATOM 1157 O O . VAL A 1 155 ? 4.111 -9.931 11.141 1.00 97.06 155 VAL A O 1
ATOM 1160 N N . PHE A 1 156 ? 3.675 -7.751 10.795 1.00 97.19 156 PHE A N 1
ATOM 1161 C CA . PHE A 1 156 ? 4.392 -7.655 9.523 1.00 97.19 156 PHE A CA 1
ATOM 1162 C C . PHE A 1 156 ? 5.912 -7.799 9.662 1.00 97.19 156 PHE A C 1
ATOM 1164 O O . PHE A 1 156 ? 6.546 -8.320 8.752 1.00 97.19 156 PHE A O 1
ATOM 1171 N N . VAL A 1 157 ? 6.509 -7.380 10.778 1.00 95.81 157 VAL A N 1
ATOM 1172 C CA . VAL A 1 157 ? 7.953 -7.548 11.016 1.00 95.81 157 VAL A CA 1
ATOM 1173 C C . VAL A 1 157 ? 8.287 -8.968 11.475 1.00 95.81 157 VAL A C 1
ATOM 1175 O O . VAL A 1 157 ? 9.252 -9.557 10.997 1.00 95.81 157 VAL A O 1
ATOM 1178 N N . VAL A 1 158 ? 7.487 -9.535 12.381 1.00 96.75 158 VAL A N 1
ATOM 1179 C CA . VAL A 1 158 ? 7.714 -10.876 12.948 1.00 96.75 158 VAL A CA 1
ATOM 1180 C C . VAL A 1 158 ? 7.394 -11.976 11.936 1.00 96.75 158 VAL A C 1
ATOM 1182 O O . VAL A 1 158 ? 8.091 -12.985 11.867 1.00 96.75 158 VAL A O 1
ATOM 1185 N N . SER A 1 159 ? 6.339 -11.790 11.143 1.00 95.81 159 SER A N 1
ATOM 1186 C CA . SER A 1 159 ? 5.837 -12.794 10.202 1.00 95.81 159 SER A CA 1
ATOM 1187 C C . SER A 1 159 ? 5.440 -12.167 8.858 1.00 95.81 159 SER A C 1
ATOM 1189 O O . SER A 1 159 ? 4.270 -12.208 8.479 1.00 95.81 159 SER A O 1
ATOM 1191 N N . PRO A 1 160 ? 6.393 -11.591 8.103 1.00 95.12 160 PRO A N 1
ATOM 1192 C CA . PRO A 1 160 ? 6.106 -10.793 6.908 1.00 95.12 160 PRO A CA 1
ATOM 1193 C C . PRO A 1 160 ? 5.315 -11.550 5.840 1.00 95.12 160 PRO A C 1
ATOM 1195 O O . PRO A 1 160 ? 4.349 -11.013 5.303 1.00 95.12 160 PRO A O 1
ATOM 1198 N N . ALA A 1 161 ? 5.664 -12.810 5.563 1.00 90.81 161 ALA A N 1
ATOM 1199 C CA . ALA A 1 161 ? 4.953 -13.614 4.569 1.00 90.81 161 ALA A CA 1
ATOM 1200 C C . ALA A 1 161 ? 3.480 -13.835 4.959 1.00 90.81 161 ALA A C 1
ATOM 1202 O O . ALA A 1 161 ? 2.578 -13.543 4.175 1.00 90.81 161 ALA A O 1
ATOM 1203 N N . SER A 1 162 ? 3.225 -14.286 6.189 1.00 93.06 162 SER A N 1
ATOM 1204 C CA . SER A 1 162 ? 1.867 -14.532 6.691 1.00 93.06 162 SER A CA 1
ATOM 1205 C C . SER A 1 162 ? 1.049 -13.245 6.804 1.00 93.06 162 SER A C 1
ATOM 1207 O O . SER A 1 162 ? -0.124 -13.226 6.438 1.00 93.06 162 SER A O 1
ATOM 1209 N N . ALA A 1 163 ? 1.668 -12.158 7.268 1.00 94.88 163 ALA A N 1
ATOM 1210 C CA . ALA A 1 163 ? 1.029 -10.853 7.382 1.00 94.88 163 ALA A CA 1
ATOM 1211 C C . ALA A 1 163 ? 0.597 -10.314 6.014 1.00 94.88 163 ALA A C 1
ATOM 1213 O O . ALA A 1 163 ? -0.533 -9.851 5.854 1.00 94.88 163 ALA A O 1
ATOM 1214 N N . PHE A 1 164 ? 1.465 -10.439 5.006 1.00 93.81 164 PHE A N 1
ATOM 1215 C CA . PHE A 1 164 ? 1.142 -10.029 3.645 1.00 93.81 164 PHE A CA 1
ATOM 1216 C C . PHE A 1 164 ? 0.034 -10.892 3.037 1.00 93.81 164 PHE A C 1
ATOM 1218 O O . PHE A 1 164 ? -0.839 -10.362 2.362 1.00 93.81 164 PHE A O 1
ATOM 1225 N N . LEU A 1 165 ? -0.009 -12.197 3.322 1.00 94.00 165 LEU A N 1
ATOM 1226 C CA . LEU A 1 165 ? -1.130 -13.046 2.902 1.00 94.00 165 LEU A CA 1
ATOM 1227 C C . LEU A 1 165 ? -2.452 -12.629 3.551 1.00 94.00 165 LEU A C 1
ATOM 1229 O O . LEU A 1 165 ? -3.462 -12.516 2.859 1.00 94.00 165 LEU A O 1
ATOM 1233 N N . GLY A 1 166 ? -2.441 -12.330 4.853 1.00 94.25 166 GLY A N 1
ATOM 1234 C CA . GLY A 1 166 ? -3.606 -11.769 5.538 1.00 94.25 166 GLY A CA 1
ATOM 1235 C C . GLY A 1 166 ? -4.058 -10.445 4.915 1.00 94.25 166 GLY A C 1
ATOM 1236 O O . GLY A 1 166 ? -5.254 -10.211 4.751 1.00 94.25 166 GLY A O 1
ATOM 1237 N N . PHE A 1 167 ? -3.106 -9.613 4.490 1.00 93.88 167 PHE A N 1
ATOM 1238 C CA . PHE A 1 167 ? -3.385 -8.382 3.758 1.00 93.88 167 PHE A CA 1
ATOM 1239 C C . PHE A 1 167 ? -4.012 -8.645 2.383 1.00 93.88 167 PHE A C 1
ATOM 1241 O O . PHE A 1 167 ? -5.010 -8.013 2.051 1.00 93.88 167 PHE A O 1
ATOM 1248 N N . ILE A 1 168 ? -3.510 -9.617 1.615 1.00 95.38 168 ILE A N 1
ATOM 1249 C CA . ILE A 1 168 ? -4.111 -10.028 0.334 1.00 95.38 168 ILE A CA 1
ATOM 1250 C C . ILE A 1 168 ? -5.544 -10.535 0.527 1.00 95.38 168 ILE A C 1
ATOM 1252 O O . ILE A 1 168 ? -6.427 -10.165 -0.246 1.00 95.38 168 ILE A O 1
ATOM 1256 N N . TRP A 1 169 ? -5.817 -11.315 1.575 1.00 95.25 169 TRP A N 1
ATOM 1257 C CA . TRP A 1 169 ? -7.185 -11.724 1.896 1.00 95.25 169 TRP A CA 1
ATOM 1258 C C . TRP A 1 169 ? -8.079 -10.548 2.269 1.00 95.25 169 TRP A C 1
ATOM 1260 O O . TRP A 1 169 ? -9.196 -10.461 1.764 1.00 95.25 169 TRP A O 1
ATOM 1270 N N . ALA A 1 170 ? -7.597 -9.623 3.101 1.00 94.38 170 ALA A N 1
ATOM 1271 C CA . ALA A 1 170 ? -8.348 -8.421 3.447 1.00 94.38 170 ALA A CA 1
ATOM 1272 C C . ALA A 1 170 ? -8.689 -7.593 2.195 1.00 94.38 170 ALA A C 1
ATOM 1274 O O . ALA A 1 170 ? -9.838 -7.181 2.030 1.00 94.38 170 ALA A O 1
ATOM 1275 N N . LEU A 1 171 ? -7.726 -7.422 1.281 1.00 93.81 171 LEU A N 1
ATOM 1276 C CA . LEU A 1 171 ? -7.945 -6.780 -0.016 1.00 93.81 171 LEU A CA 1
ATOM 1277 C C . LEU A 1 171 ? -8.959 -7.544 -0.874 1.00 93.81 171 LEU A C 1
ATOM 1279 O O . LEU A 1 171 ? -9.816 -6.918 -1.486 1.00 93.81 171 LEU A O 1
ATOM 1283 N N . GLY A 1 172 ? -8.903 -8.878 -0.894 1.00 94.69 172 GLY A N 1
ATOM 1284 C CA . GLY A 1 172 ? -9.851 -9.711 -1.632 1.00 94.69 172 GLY A CA 1
ATOM 1285 C C . GLY A 1 172 ? -11.286 -9.569 -1.121 1.00 94.69 172 GLY A C 1
ATOM 1286 O O . GLY A 1 172 ? -12.198 -9.332 -1.910 1.00 94.69 172 GLY A O 1
ATOM 1287 N N . ILE A 1 173 ? -11.489 -9.636 0.200 1.00 96.31 173 ILE A N 1
ATOM 128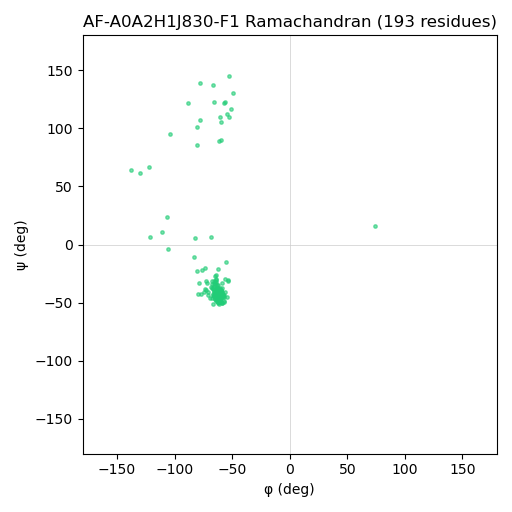8 C CA . ILE A 1 173 ? -12.803 -9.422 0.833 1.00 96.31 173 ILE A CA 1
ATOM 1289 C C . ILE A 1 173 ? -13.319 -8.017 0.518 1.00 96.31 173 ILE A C 1
ATOM 1291 O O . ILE A 1 173 ? -14.477 -7.857 0.130 1.00 96.31 173 ILE A O 1
ATOM 1295 N N . PHE A 1 174 ? -12.460 -7.005 0.668 1.00 94.88 174 PHE A N 1
ATOM 1296 C CA . PHE A 1 174 ? -12.816 -5.619 0.389 1.00 94.88 174 PHE A CA 1
ATOM 1297 C C . PHE A 1 174 ? -13.200 -5.416 -1.082 1.00 94.88 174 PHE A C 1
ATOM 1299 O O . PHE A 1 174 ? -14.245 -4.833 -1.348 1.00 94.88 174 PHE A O 1
ATOM 1306 N N . ALA A 1 175 ? -12.427 -5.959 -2.026 1.00 93.69 175 ALA A N 1
ATOM 1307 C CA . ALA A 1 175 ? -12.714 -5.875 -3.458 1.00 93.69 175 ALA A CA 1
ATOM 1308 C C . ALA A 1 175 ? -14.047 -6.548 -3.826 1.00 93.69 175 ALA A C 1
ATOM 1310 O O . ALA A 1 175 ? -14.838 -5.996 -4.586 1.00 93.69 175 ALA A O 1
ATOM 1311 N N . VAL A 1 176 ? -14.360 -7.707 -3.233 1.00 95.06 176 VAL A N 1
ATOM 1312 C CA . VAL A 1 176 ? -15.673 -8.342 -3.430 1.00 95.06 176 VAL A CA 1
ATOM 1313 C C . VAL A 1 176 ? -16.799 -7.458 -2.884 1.00 95.06 176 VAL A C 1
ATOM 1315 O O . VAL A 1 176 ? -17.805 -7.264 -3.565 1.00 95.06 176 VAL A O 1
ATOM 1318 N N . ALA A 1 177 ? -16.646 -6.910 -1.676 1.00 95.81 177 ALA A N 1
ATOM 1319 C CA . ALA A 1 177 ? -17.656 -6.045 -1.066 1.00 95.81 177 ALA A CA 1
ATOM 1320 C C . ALA A 1 177 ? -17.894 -4.763 -1.881 1.00 95.81 177 ALA A C 1
ATOM 1322 O O . ALA A 1 177 ? -19.044 -4.385 -2.118 1.00 95.81 177 ALA A O 1
ATOM 1323 N N . ASP A 1 178 ? -16.816 -4.135 -2.343 1.00 91.56 178 ASP A N 1
ATOM 1324 C CA . ASP A 1 178 ? -16.840 -2.944 -3.186 1.00 91.56 178 ASP A CA 1
ATOM 1325 C C . ASP A 1 178 ? -17.503 -3.234 -4.539 1.00 91.56 178 ASP A C 1
ATOM 1327 O O . ASP A 1 178 ? -18.464 -2.566 -4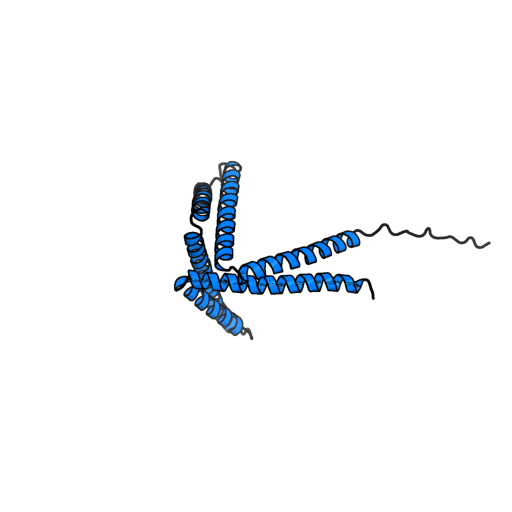.921 1.00 91.56 178 ASP A O 1
ATOM 1331 N N . GLY A 1 179 ? -17.120 -4.325 -5.208 1.00 91.25 179 GLY A N 1
ATOM 1332 C CA . GLY A 1 179 ? -17.736 -4.706 -6.476 1.00 91.25 179 GLY A CA 1
ATOM 1333 C C . GLY A 1 179 ? -19.228 -5.047 -6.354 1.00 91.25 179 GLY A C 1
ATOM 1334 O O . GLY A 1 179 ? -20.022 -4.694 -7.230 1.00 91.25 179 GLY A O 1
ATOM 1335 N N . ILE A 1 180 ? -19.659 -5.649 -5.237 1.00 93.31 180 ILE A N 1
ATOM 1336 C CA . ILE A 1 180 ? -21.090 -5.820 -4.935 1.00 93.31 180 ILE A CA 1
ATOM 1337 C C . ILE A 1 180 ? -21.772 -4.453 -4.785 1.00 93.31 180 ILE A C 1
ATOM 1339 O O . ILE A 1 180 ? -22.850 -4.243 -5.351 1.00 93.31 180 ILE A O 1
ATOM 1343 N N . ALA A 1 181 ? -21.168 -3.519 -4.046 1.00 91.88 181 ALA A N 1
ATOM 1344 C CA . ALA A 1 181 ? -21.720 -2.183 -3.843 1.00 91.88 181 ALA A CA 1
ATOM 1345 C C . ALA A 1 181 ? -21.879 -1.425 -5.173 1.00 91.88 181 ALA A C 1
ATOM 1347 O O . ALA A 1 181 ? -22.946 -0.860 -5.434 1.00 91.88 181 ALA A O 1
ATOM 1348 N N . GLU A 1 182 ? -20.879 -1.477 -6.052 1.00 88.50 182 GLU A N 1
ATOM 1349 C CA . GLU A 1 182 ? -20.908 -0.844 -7.373 1.00 88.50 182 GLU A CA 1
ATOM 1350 C C . GLU A 1 182 ? -21.993 -1.423 -8.283 1.00 88.50 182 GLU A C 1
ATOM 1352 O O . GLU A 1 182 ? -22.752 -0.671 -8.906 1.00 88.50 182 GLU A O 1
ATOM 1357 N N . ILE A 1 183 ? -22.149 -2.751 -8.309 1.00 89.81 183 ILE A N 1
ATOM 1358 C CA . ILE A 1 183 ? -23.226 -3.403 -9.065 1.00 89.81 183 ILE A CA 1
ATOM 1359 C C . ILE A 1 183 ? -24.592 -2.966 -8.527 1.00 89.81 183 ILE A C 1
ATOM 1361 O O . ILE A 1 183 ? -25.483 -2.609 -9.307 1.00 89.81 183 ILE A O 1
ATOM 1365 N N . VAL A 1 184 ? -24.774 -2.935 -7.203 1.00 91.44 184 VAL A N 1
ATOM 1366 C CA . VAL A 1 184 ? -26.028 -2.493 -6.575 1.00 91.44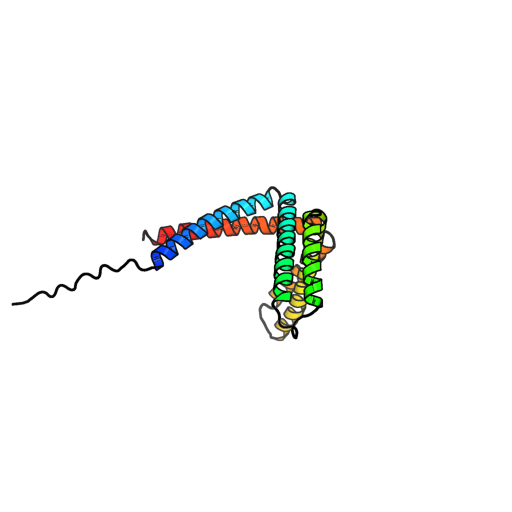 184 VAL A CA 1
ATOM 1367 C C . VAL A 1 184 ? -26.341 -1.040 -6.935 1.00 91.44 184 VAL A C 1
ATOM 1369 O O . VAL A 1 184 ? -27.483 -0.737 -7.292 1.00 91.44 184 VAL A O 1
ATOM 1372 N N . LEU A 1 185 ? -25.356 -0.140 -6.896 1.00 88.31 185 LEU A N 1
ATOM 1373 C CA . LEU A 1 185 ? -25.518 1.258 -7.307 1.00 88.31 185 LEU A CA 1
ATOM 1374 C C . LEU A 1 185 ? -25.854 1.371 -8.802 1.00 88.31 185 LEU A C 1
ATOM 1376 O O . LEU A 1 185 ? -26.799 2.077 -9.174 1.00 88.31 185 LEU A O 1
ATOM 1380 N N . GLY A 1 186 ? -25.171 0.600 -9.652 1.00 84.69 186 GLY A N 1
ATOM 1381 C CA . GLY A 1 186 ? -25.443 0.482 -11.085 1.00 84.69 186 GLY A CA 1
ATOM 1382 C C . GLY A 1 186 ? -26.882 0.053 -11.392 1.00 84.69 186 GLY A C 1
ATOM 1383 O O . GLY A 1 186 ? -27.533 0.604 -12.289 1.00 84.69 186 GLY A O 1
ATOM 1384 N N . ILE A 1 187 ? -27.416 -0.889 -10.609 1.00 86.50 187 ILE A N 1
ATOM 1385 C CA . ILE A 1 187 ? -28.800 -1.368 -10.713 1.00 86.50 187 ILE A CA 1
ATOM 1386 C C . ILE A 1 187 ? -29.790 -0.343 -10.144 1.00 86.50 187 ILE A C 1
ATOM 1388 O O . ILE A 1 187 ? -30.835 -0.109 -10.753 1.00 86.50 187 ILE A O 1
ATOM 1392 N N . ARG A 1 188 ? -29.494 0.317 -9.016 1.00 83.00 188 ARG A N 1
ATOM 1393 C CA . ARG A 1 188 ? -30.371 1.357 -8.439 1.00 83.00 188 ARG A CA 1
ATOM 1394 C C . ARG A 1 188 ? -30.573 2.529 -9.398 1.00 83.00 188 ARG A C 1
ATOM 1396 O O . ARG A 1 188 ? -31.701 2.998 -9.551 1.00 83.00 188 ARG A O 1
ATOM 1403 N N . MET A 1 189 ? -29.542 2.917 -10.150 1.00 76.56 189 MET A N 1
ATOM 1404 C CA . MET A 1 189 ? -29.667 3.932 -11.204 1.00 76.56 189 MET A CA 1
ATOM 1405 C C . MET A 1 189 ? -30.631 3.544 -12.341 1.00 76.56 189 MET A C 1
ATOM 1407 O O . MET A 1 189 ? -31.121 4.442 -13.034 1.00 76.56 189 MET A O 1
ATOM 1411 N N . ARG A 1 190 ? -30.929 2.244 -12.526 1.00 65.38 190 ARG A N 1
ATOM 1412 C CA . ARG A 1 190 ? -31.961 1.740 -13.455 1.00 65.38 190 ARG A CA 1
ATOM 1413 C C . ARG A 1 190 ? -33.375 2.013 -12.934 1.00 65.38 190 ARG A C 1
ATOM 1415 O O . ARG A 1 190 ? -34.244 2.357 -13.729 1.00 65.38 190 ARG A O 1
ATOM 1422 N N . ARG A 1 191 ? -33.612 1.882 -11.622 1.00 58.53 191 ARG A N 1
ATOM 1423 C CA . ARG A 1 191 ? -34.958 1.999 -11.027 1.00 58.53 191 ARG A CA 1
ATOM 1424 C C . ARG A 1 191 ? -35.483 3.435 -11.001 1.00 58.53 191 ARG A C 1
ATOM 1426 O O . ARG A 1 191 ? -36.663 3.634 -11.246 1.00 58.53 191 ARG A O 1
ATOM 1433 N N . ALA A 1 192 ? -34.608 4.433 -10.868 1.00 58.31 192 ALA A N 1
ATOM 1434 C CA . ALA A 1 192 ? -34.971 5.857 -10.935 1.00 58.31 192 ALA A CA 1
ATOM 1435 C C . ALA A 1 192 ? -35.429 6.352 -12.332 1.00 58.31 192 ALA A C 1
ATOM 1437 O O . ALA A 1 192 ? -35.554 7.551 -12.544 1.00 58.31 192 ALA A O 1
ATOM 1438 N N . LYS A 1 193 ? -35.588 5.459 -13.319 1.00 47.78 193 LYS A N 1
ATOM 1439 C CA . LYS A 1 193 ? -36.201 5.744 -14.632 1.00 47.78 193 LYS A CA 1
ATOM 1440 C C . LYS A 1 193 ? -37.611 5.157 -14.783 1.00 47.78 193 LYS A C 1
ATOM 1442 O O . LYS A 1 193 ? -38.205 5.332 -15.837 1.00 47.78 193 LYS A O 1
ATOM 1447 N N . THR A 1 194 ? -38.096 4.408 -13.789 1.00 43.59 194 THR A N 1
ATOM 1448 C CA . THR A 1 194 ? -39.352 3.631 -13.882 1.00 43.59 194 THR A CA 1
ATOM 1449 C C . THR A 1 194 ? -40.388 4.028 -12.821 1.00 43.59 194 THR A C 1
ATOM 1451 O O . THR A 1 194 ? -41.406 3.357 -12.703 1.00 43.59 194 THR A O 1
ATOM 1454 N N . ALA A 1 195 ? -40.115 5.079 -12.046 1.00 42.53 195 ALA A N 1
ATOM 1455 C CA . ALA A 1 195 ? -41.046 5.732 -11.127 1.00 42.53 195 ALA A CA 1
ATOM 1456 C C . ALA A 1 195 ? -41.234 7.172 -11.606 1.00 42.53 195 ALA A C 1
ATOM 1458 O O . ALA A 1 195 ? -42.372 7.668 -11.508 1.00 42.53 195 ALA A O 1
#

pLDDT: mean 88.3, std 12.55, range [42.53, 97.81]

Secondary structure (DSSP, 8-state):
------------PPPTHHHHHHHHHHHHHHHHHHHHHHHHHHHH-HHHHHHHHHHHHHHHHHHHHHHHHHHHHHS-GGG--HHHHHHHHHHHHHHHHHHH-HHHHHHHHHHHHHHHHHHHHHHHHHHHHHHHHTT-TTHHHHHHHHHHHHHHHHHHHHSHHHHHHHHHHHHHHHHHHHHHHHHHHHHHHHHTT--

Radius of gyration: 25.95 Å; Cα contacts (8 Å, |Δi|>4): 199; chains: 1; bounding box: 82×56×61 Å

Foldseek 3Di:
DDDDPPDPPCPPDPDCVVVVLVVLLVCLLVLLVVLLVLLVCLQVPVVVVLLVVQLVVLVVLLVVLVVLCVVLVVDDPVPRDPVSPVSSVVSNVSSVVSNVVVVVSLLVVLLVQLVVLLVQLVVLLVVLVVCVVVVNPVSVVSNVSSVVSNVLSVCSVVPVVVSSSVVSNVSSVVSNVSSVVSNVVSVVSVVVVVD

Solvent-accessible surface area (backbone atoms only — not comparable to full-atom values): 9741 Å² total; per-residue (Å²): 139,84,82,80,81,75,73,78,78,77,76,72,72,82,61,73,64,61,60,53,53,52,52,53,35,52,49,32,38,52,49,11,52,51,30,30,54,51,9,51,45,20,60,78,36,38,71,60,42,47,38,49,54,25,35,52,51,14,51,50,32,28,53,50,11,50,52,44,46,58,52,51,72,74,43,57,81,92,71,57,52,70,66,57,53,52,49,13,54,49,31,28,54,53,12,53,52,22,54,80,36,29,71,62,34,40,42,52,51,18,38,51,52,11,53,50,32,27,52,53,7,52,51,28,38,57,46,16,57,54,35,46,76,70,67,44,92,62,23,64,59,41,32,51,52,9,52,52,23,35,53,49,11,48,43,13,64,79,37,22,66,63,39,41,46,53,48,38,37,52,50,11,54,49,29,32,53,50,12,52,50,31,36,52,51,35,51,51,66,56,53,80,75,77,120

Mean predicted aligned error: 8.51 Å

Nearest PDB structures (foldseek):
  8tn6-assembly1_C  TM=2.642E-01  e=9.664E+00  synthetic construct

Sequence (195 aa):
MSTQQQSPGLGAAPLPYDQLRKGARTALIVQGVLSILMGVLFLLMPMASAFVVAIFFAAWLVVNGIVSLISHFQRDKEHRSAWVLVAAILSIVVGIIAIFLPSSTVLALALLVGAWAFVVGAFAIAGAFSLKKMGAKHWWVMLLNGIVGIIVGIVFVVSPASAFLGFIWALGIFAVADGIAEIVLGIRMRRAKTA